Protein AF-Q4SPC1-F1 (afdb_monomer_lite)

Sequence (227 aa):
VLSIELRRNRLDLILKQNLAKGLSHALQRALNDSTAQAQVSVFHFPVNVTLGYYVTSSKTVYIPSLVVDVLNLYGFDKLLSDIRQHTPLVKAVLVAVEPWMPVPGIHLQLKTVLRFVGPTDNIYSCSFVQILAKRLENAFDEAQDKVLETYNRLTVEIQSVTQESGSASVSVMYVVKNQDVILNGTVSSGLLNQLTAELVGYFLFYPPLIIAEHFPLKTTATRMMLL

InterPro domains:
  IPR024606 UPF0606 protein KIAA1549 [PF12877] (100-215)

Secondary structure (DSSP, 8-state):
-EEEEESS----HHHHHHHHHHHHHHHHHHTT-TTEEEEEEEEE-SS-EEEEEEEEETTEEB-HHHHHHHHHHH-HHHHHHHHHHH-TTEEEEEES---SSPPPPGGGEEEEEES---TTS-TTBHHHHHHHHHHHHHHHHHHHHHSS---S-EEEEEEEEEE-TT---EEEEEEEEETTEEPPHHHHHHHHTTS-HHHHHHHHTS-EEEEEEE-----GGGGGS--

pLDDT: mean 89.63, std 12.39, range [34.88, 98.44]

Organism: Tetraodon nigroviridis (NCBI:txid99883)

Foldseek 3Di:
DWKFFFLDPDDDPLLQVLQQQLQQVLQCVLVVAPQKTWDWDWDDDPGMIDIDTWIDGDPFTFDQVVSQVSQVVSPDVSSVVSSCVSPVRTPDTPGSGDDPDDDDDQQQKKKWKFQADDPPDDQRTPVLQVLQQVLVQVLLVVLCVVDVDDFARKGKAWPDWDDDVPGRMIMIMIFIDRVPRTDGLVVSLVSSVSDDQVVSCVSNVTRIPGRIDGDDDPDVVVVPPPD

Structure (mmCIF, N/CA/C/O backbone):
data_AF-Q4SPC1-F1
#
_entry.id   AF-Q4SPC1-F1
#
loop_
_atom_site.group_PDB
_atom_site.id
_atom_site.type_symbol
_atom_site.label_atom_id
_atom_site.label_alt_id
_atom_site.label_comp_id
_atom_site.label_asym_id
_atom_site.label_entity_id
_atom_site.label_seq_id
_atom_site.pdbx_PDB_ins_code
_atom_site.Cartn_x
_atom_site.Cartn_y
_atom_site.Cartn_z
_atom_site.occupancy
_atom_site.B_iso_or_equiv
_atom_site.auth_seq_id
_atom_site.auth_comp_id
_atom_site.auth_asym_id
_atom_site.auth_atom_id
_atom_site.pdbx_PDB_model_num
ATOM 1 N N . VAL A 1 1 ? 2.419 -5.542 -11.384 1.00 91.75 1 VAL A N 1
ATOM 2 C CA . VAL A 1 1 ? 2.798 -6.324 -12.570 1.00 91.75 1 VAL A CA 1
ATOM 3 C C . VAL A 1 1 ? 3.006 -5.406 -13.751 1.00 91.75 1 VAL A C 1
ATOM 5 O O . VAL A 1 1 ? 2.371 -4.363 -13.818 1.00 91.75 1 VAL A O 1
ATOM 8 N N . LEU A 1 2 ? 3.911 -5.794 -14.644 1.00 91.38 2 LEU A N 1
ATOM 9 C CA . LEU A 1 2 ? 4.181 -5.146 -15.925 1.00 91.38 2 LEU A CA 1
ATOM 10 C C . LEU A 1 2 ? 4.117 -6.232 -17.001 1.00 91.38 2 LEU A C 1
ATOM 12 O O . LEU A 1 2 ? 4.888 -7.187 -16.940 1.00 91.38 2 LEU A O 1
ATOM 16 N N . SER A 1 3 ? 3.206 -6.114 -17.962 1.00 91.06 3 SER A N 1
ATOM 17 C CA . SER A 1 3 ? 3.060 -7.084 -19.055 1.00 91.06 3 SER A CA 1
ATOM 18 C C . SER A 1 3 ? 3.579 -6.491 -20.354 1.00 91.06 3 SER A C 1
ATOM 20 O O . SER A 1 3 ? 3.197 -5.384 -20.727 1.00 91.06 3 SER A O 1
ATOM 22 N N . ILE A 1 4 ? 4.435 -7.229 -21.054 1.00 89.75 4 ILE A N 1
ATOM 23 C CA . ILE A 1 4 ? 5.125 -6.775 -22.264 1.00 89.75 4 ILE A CA 1
ATOM 24 C C . ILE A 1 4 ? 5.074 -7.822 -23.375 1.00 89.75 4 ILE A C 1
ATOM 26 O O . ILE A 1 4 ? 5.054 -9.030 -23.129 1.00 89.75 4 ILE A O 1
ATOM 30 N N . GLU A 1 5 ? 5.119 -7.335 -24.610 1.00 88.56 5 GLU A N 1
ATOM 31 C CA . GLU A 1 5 ? 5.304 -8.131 -25.819 1.00 88.56 5 GLU A CA 1
ATOM 32 C C . GLU A 1 5 ? 6.756 -7.987 -26.300 1.00 88.56 5 GLU A C 1
ATOM 34 O O . GLU A 1 5 ? 7.266 -6.874 -26.479 1.00 88.56 5 GLU A O 1
ATOM 39 N N . LEU A 1 6 ? 7.434 -9.111 -26.532 1.00 85.12 6 LEU A N 1
ATOM 40 C CA . LEU A 1 6 ? 8.816 -9.149 -27.013 1.00 85.12 6 LEU A CA 1
ATOM 41 C C . LEU A 1 6 ? 8.867 -9.495 -28.504 1.00 85.12 6 LEU A C 1
ATOM 43 O O . LEU A 1 6 ? 8.147 -10.369 -28.973 1.00 85.12 6 LEU A O 1
ATOM 47 N N . ARG A 1 7 ? 9.801 -8.889 -29.249 1.00 80.88 7 ARG A N 1
ATOM 48 C CA . ARG A 1 7 ? 10.061 -9.246 -30.662 1.00 80.88 7 ARG A CA 1
ATOM 49 C C . ARG A 1 7 ? 10.532 -10.694 -30.848 1.00 80.88 7 ARG A C 1
ATOM 51 O O . ARG A 1 7 ? 10.388 -11.247 -31.933 1.00 80.88 7 ARG A O 1
ATOM 58 N N . ARG A 1 8 ? 11.149 -11.286 -29.822 1.00 74.50 8 ARG A N 1
ATOM 59 C CA . ARG A 1 8 ? 11.587 -12.688 -29.784 1.00 74.50 8 ARG A CA 1
ATOM 60 C C . ARG A 1 8 ? 11.210 -13.275 -28.432 1.00 74.50 8 ARG A C 1
ATOM 62 O O . ARG A 1 8 ? 11.570 -12.705 -27.406 1.00 74.50 8 ARG A O 1
ATOM 69 N N . ASN A 1 9 ? 10.540 -14.423 -28.430 1.00 64.56 9 ASN A N 1
ATOM 70 C CA . ASN A 1 9 ? 10.074 -15.077 -27.207 1.00 64.56 9 ASN A CA 1
ATOM 71 C C . ASN A 1 9 ? 11.187 -15.917 -26.547 1.00 64.56 9 ASN A C 1
ATOM 73 O O . ASN A 1 9 ? 11.064 -17.127 -26.385 1.00 64.56 9 ASN A O 1
ATOM 77 N N . ARG A 1 10 ? 12.334 -15.292 -26.251 1.00 68.69 10 ARG A N 1
ATOM 78 C CA . ARG A 1 10 ? 13.426 -15.916 -25.491 1.00 68.69 10 ARG A CA 1
ATOM 79 C C . ARG A 1 10 ? 13.765 -15.039 -24.297 1.00 68.69 10 ARG A C 1
ATOM 81 O O . ARG A 1 10 ? 14.382 -13.992 -24.455 1.00 68.69 10 ARG A O 1
ATOM 88 N N . LEU A 1 11 ? 13.339 -15.487 -23.121 1.00 71.19 11 LEU A N 1
ATOM 89 C CA . LEU A 1 11 ? 13.736 -14.916 -21.843 1.00 71.19 11 LEU A CA 1
ATOM 90 C C . LEU A 1 11 ? 15.050 -15.552 -21.402 1.00 71.19 11 LEU A C 1
ATOM 92 O O . LEU A 1 11 ? 15.076 -16.714 -21.006 1.00 71.19 11 LEU A O 1
ATOM 96 N N . ASP A 1 12 ? 16.134 -14.792 -21.476 1.00 79.56 12 ASP A N 1
ATOM 97 C CA . ASP A 1 12 ? 17.413 -15.143 -20.874 1.00 79.56 12 ASP A CA 1
ATOM 98 C C . ASP A 1 12 ? 17.690 -14.272 -19.636 1.00 79.56 12 ASP A C 1
ATOM 100 O O . ASP A 1 12 ? 16.987 -13.300 -19.332 1.00 79.56 12 ASP A O 1
ATOM 104 N N . LEU A 1 13 ? 18.717 -14.649 -18.872 1.00 83.50 13 LEU A N 1
ATOM 105 C CA . LEU A 1 13 ? 19.101 -13.932 -17.654 1.00 83.50 13 LEU A CA 1
ATOM 106 C C . LEU A 1 13 ? 19.462 -12.465 -17.945 1.00 83.50 13 LEU A C 1
ATOM 108 O O . LEU A 1 13 ? 19.171 -11.584 -17.137 1.00 83.50 13 LEU A O 1
ATOM 112 N N . ILE A 1 14 ? 20.049 -12.206 -19.115 1.00 85.62 14 ILE A N 1
ATOM 113 C CA . ILE A 1 14 ? 20.456 -10.874 -19.569 1.00 85.62 14 ILE A CA 1
ATOM 114 C C . ILE A 1 14 ? 19.222 -9.997 -19.796 1.00 85.62 14 ILE A C 1
ATOM 116 O O . ILE A 1 14 ? 19.161 -8.874 -19.296 1.00 85.62 14 ILE A O 1
ATOM 120 N N . LEU A 1 15 ? 18.203 -10.515 -20.485 1.00 84.69 15 LEU A N 1
ATOM 121 C CA . LEU A 1 15 ? 16.942 -9.820 -20.707 1.00 84.69 15 LEU A CA 1
ATOM 122 C C . LEU A 1 15 ? 16.237 -9.513 -19.385 1.00 84.69 15 LEU A C 1
ATOM 124 O O . LEU A 1 15 ? 15.790 -8.385 -19.189 1.00 84.69 15 LEU A O 1
ATOM 128 N N . LYS A 1 16 ? 16.201 -10.464 -18.441 1.00 86.75 16 LYS A N 1
ATOM 129 C CA . LYS A 1 16 ? 15.655 -10.222 -17.094 1.00 86.75 16 LYS A CA 1
ATOM 130 C C . LYS A 1 16 ? 16.373 -9.063 -16.393 1.00 86.75 16 LYS A C 1
ATOM 132 O O . LYS A 1 16 ? 15.716 -8.185 -15.838 1.00 86.75 16 LYS A O 1
ATOM 137 N N . GLN A 1 17 ? 17.705 -9.046 -16.422 1.00 90.50 17 GLN A N 1
ATOM 138 C CA . GLN A 1 17 ? 18.503 -7.981 -15.805 1.00 90.50 17 GLN A CA 1
ATOM 139 C C . GLN A 1 17 ? 18.286 -6.624 -16.487 1.00 90.50 17 GLN A C 1
ATOM 141 O O . GLN A 1 17 ? 18.183 -5.606 -15.807 1.00 90.50 17 GLN A O 1
ATOM 146 N N . ASN A 1 18 ? 18.185 -6.595 -17.815 1.00 91.38 18 ASN A N 1
ATOM 147 C CA . ASN A 1 18 ? 17.942 -5.367 -18.572 1.00 91.38 18 ASN A CA 1
ATOM 148 C C . ASN A 1 18 ? 16.535 -4.803 -18.341 1.00 91.38 18 ASN A C 1
ATOM 150 O O . ASN A 1 18 ? 16.382 -3.590 -18.203 1.00 91.38 18 ASN A O 1
ATOM 154 N N . LEU A 1 19 ? 15.526 -5.670 -18.226 1.00 90.12 19 LEU A N 1
ATOM 155 C CA . LEU A 1 19 ? 14.167 -5.275 -17.857 1.00 90.12 19 LEU A CA 1
ATOM 156 C C . LEU A 1 19 ? 14.127 -4.682 -16.447 1.00 90.12 19 LEU A C 1
ATOM 158 O O . LEU A 1 19 ? 13.533 -3.624 -16.254 1.00 90.12 19 LEU A O 1
ATOM 162 N N . ALA A 1 20 ? 14.804 -5.316 -15.484 1.00 93.06 20 ALA A N 1
ATOM 163 C CA . ALA A 1 20 ? 14.924 -4.781 -14.131 1.00 93.06 20 ALA A CA 1
ATOM 164 C C . ALA A 1 20 ? 15.598 -3.400 -14.124 1.00 93.06 20 ALA A C 1
ATOM 166 O O . ALA A 1 20 ? 15.074 -2.481 -13.507 1.00 93.06 20 ALA A O 1
ATOM 167 N N . LYS A 1 21 ? 16.695 -3.214 -14.874 1.00 94.62 21 LYS A N 1
ATOM 168 C CA . LYS A 1 21 ? 17.379 -1.913 -15.001 1.00 94.62 21 LYS A CA 1
ATOM 169 C C . LYS A 1 21 ? 16.481 -0.826 -15.592 1.00 94.62 21 LYS A C 1
ATOM 171 O O . LYS A 1 21 ? 16.411 0.262 -15.030 1.00 94.62 21 LYS A O 1
ATOM 176 N N . GLY A 1 22 ? 15.788 -1.120 -16.693 1.00 93.62 22 GLY A N 1
ATOM 177 C CA . GLY A 1 22 ? 14.878 -0.163 -17.327 1.00 93.62 22 GLY A CA 1
ATOM 178 C C . GLY A 1 22 ? 13.720 0.236 -16.416 1.00 93.62 22 GLY A C 1
ATOM 179 O O . GLY A 1 22 ? 13.396 1.416 -16.308 1.00 93.62 22 GLY A O 1
ATOM 180 N N . LEU A 1 23 ? 13.150 -0.731 -15.693 1.00 94.69 23 LEU A N 1
ATOM 181 C CA . LEU A 1 23 ? 12.093 -0.466 -14.722 1.00 94.69 23 LEU A CA 1
ATOM 182 C C . LEU A 1 23 ? 12.604 0.327 -13.510 1.00 94.69 23 LEU A C 1
ATOM 184 O O . LEU A 1 23 ? 11.946 1.277 -13.097 1.00 94.69 23 LEU A O 1
ATOM 188 N N . SER A 1 24 ? 13.783 -0.006 -12.971 1.00 96.38 24 SER A N 1
ATOM 189 C CA . SER A 1 24 ? 14.431 0.781 -11.913 1.00 96.38 24 SER A CA 1
ATOM 190 C C . SER A 1 24 ? 14.641 2.231 -12.344 1.00 96.38 24 SER A C 1
ATOM 192 O O . SER A 1 24 ? 14.321 3.136 -11.584 1.00 96.38 24 SER A O 1
ATOM 194 N N . HIS A 1 25 ? 15.123 2.470 -13.565 1.00 96.12 25 HIS A N 1
ATOM 195 C CA . HIS A 1 25 ? 15.365 3.822 -14.070 1.00 96.12 25 HIS A CA 1
ATOM 196 C C . HIS A 1 25 ? 14.074 4.652 -14.170 1.00 96.12 25 HIS A C 1
ATOM 198 O O . HIS A 1 25 ? 14.044 5.799 -13.721 1.00 96.12 25 HIS A O 1
ATOM 204 N N . ALA A 1 26 ? 12.986 4.050 -14.664 1.00 95.69 26 ALA A N 1
ATOM 205 C CA . ALA A 1 26 ? 11.674 4.693 -14.677 1.00 95.69 26 ALA A CA 1
ATOM 206 C C . ALA A 1 26 ? 11.177 5.003 -13.253 1.00 95.69 26 ALA A C 1
ATOM 208 O O . ALA A 1 26 ? 10.722 6.112 -12.980 1.00 95.69 26 ALA A O 1
ATOM 209 N N . LEU A 1 27 ? 11.313 4.049 -12.324 1.00 96.75 27 LEU A N 1
ATOM 210 C CA . LEU A 1 27 ? 10.903 4.212 -10.926 1.00 96.75 27 LEU A CA 1
ATOM 211 C C . LEU A 1 27 ? 11.682 5.311 -10.207 1.00 96.75 27 LEU A C 1
ATOM 213 O O . LEU A 1 27 ? 11.076 6.079 -9.471 1.00 96.75 27 LEU A O 1
ATOM 217 N N . GLN A 1 28 ? 12.989 5.429 -10.443 1.00 97.06 28 GLN A N 1
ATOM 218 C CA . GLN A 1 28 ? 13.811 6.482 -9.842 1.00 97.06 28 GLN A CA 1
ATOM 219 C C . GLN A 1 28 ? 13.310 7.877 -10.211 1.00 97.06 28 GLN A C 1
ATOM 221 O O . GLN A 1 28 ? 13.241 8.764 -9.363 1.00 97.06 28 GLN A O 1
ATOM 226 N N . ARG A 1 29 ? 12.922 8.067 -11.476 1.00 96.19 29 ARG A N 1
ATOM 227 C CA . ARG A 1 29 ? 12.377 9.337 -11.968 1.00 96.19 29 ARG A CA 1
ATOM 228 C C . ARG A 1 29 ? 10.952 9.572 -11.497 1.00 96.19 29 ARG A C 1
ATOM 230 O O . ARG A 1 29 ? 10.621 10.689 -11.121 1.00 96.19 29 ARG A O 1
ATOM 237 N N . ALA A 1 30 ? 10.123 8.534 -11.521 1.00 95.88 30 ALA A N 1
ATOM 238 C CA . ALA A 1 30 ? 8.726 8.622 -11.128 1.00 95.88 30 ALA A CA 1
ATOM 239 C C . ALA A 1 30 ? 8.581 8.923 -9.626 1.00 95.88 30 ALA A C 1
ATOM 241 O O . ALA A 1 30 ? 7.821 9.808 -9.248 1.00 95.88 30 ALA A O 1
ATOM 242 N N . LEU A 1 31 ? 9.355 8.238 -8.778 1.00 94.88 31 LEU A N 1
ATOM 243 C CA . LEU A 1 31 ? 9.364 8.423 -7.321 1.00 94.88 31 LEU A CA 1
ATOM 244 C C . LEU A 1 31 ? 10.208 9.619 -6.867 1.00 94.88 31 LEU A C 1
ATOM 246 O O . LEU A 1 31 ? 10.162 9.971 -5.692 1.00 94.88 31 LEU A O 1
ATOM 250 N N . ASN A 1 32 ? 10.990 10.216 -7.773 1.00 95.44 32 ASN A N 1
ATOM 251 C CA . ASN A 1 32 ? 12.032 11.184 -7.437 1.00 95.44 32 ASN A CA 1
ATOM 252 C C . ASN A 1 32 ? 12.997 10.647 -6.354 1.00 95.44 32 ASN A C 1
ATOM 254 O O . ASN A 1 32 ? 13.358 11.341 -5.405 1.00 95.44 32 ASN A O 1
ATOM 258 N N . ASP A 1 33 ? 13.401 9.382 -6.496 1.00 95.56 33 ASP A N 1
ATOM 259 C CA . ASP A 1 33 ? 14.278 8.666 -5.571 1.00 95.56 33 ASP A CA 1
ATOM 260 C C . ASP A 1 33 ? 15.359 7.902 -6.341 1.00 95.56 33 ASP A C 1
ATOM 262 O O . ASP A 1 33 ? 15.124 6.836 -6.905 1.00 95.56 33 ASP A O 1
ATOM 266 N N . SER A 1 34 ? 16.584 8.428 -6.316 1.00 95.69 34 SER A N 1
ATOM 267 C CA . SER A 1 34 ? 17.743 7.831 -6.997 1.00 95.69 34 SER A CA 1
ATOM 268 C C . SER A 1 34 ? 18.122 6.425 -6.512 1.00 95.69 34 SER A C 1
ATOM 270 O O . SER A 1 34 ? 18.815 5.696 -7.223 1.00 95.69 34 SER A O 1
ATOM 272 N N . THR A 1 35 ? 17.675 6.021 -5.321 1.00 95.94 35 THR A N 1
ATOM 273 C CA . THR A 1 35 ? 17.984 4.711 -4.736 1.00 95.94 35 THR A CA 1
ATOM 274 C C . THR A 1 35 ? 16.911 3.660 -5.011 1.00 95.94 35 THR A C 1
ATOM 276 O O . THR A 1 35 ? 17.113 2.490 -4.675 1.00 95.94 35 THR A O 1
ATOM 279 N N . ALA A 1 36 ? 15.804 4.040 -5.660 1.00 96.81 36 ALA A N 1
ATOM 280 C CA . ALA A 1 36 ? 14.735 3.123 -6.023 1.00 96.81 36 ALA A CA 1
ATOM 281 C C . ALA A 1 36 ? 15.228 2.053 -7.014 1.00 96.81 36 ALA A C 1
ATOM 283 O O . ALA A 1 36 ? 15.906 2.339 -8.006 1.00 96.81 36 ALA A O 1
ATOM 284 N N . GLN A 1 37 ? 14.880 0.799 -6.736 1.00 96.44 37 GLN A N 1
ATOM 285 C CA . GLN A 1 37 ? 15.231 -0.369 -7.536 1.00 96.44 37 GLN A CA 1
ATOM 286 C C . GLN A 1 37 ? 14.044 -1.325 -7.637 1.00 96.44 37 GLN A C 1
ATOM 288 O O . GLN A 1 37 ? 13.390 -1.628 -6.636 1.00 96.44 37 GLN A O 1
ATOM 293 N N . ALA A 1 38 ? 13.796 -1.839 -8.841 1.00 95.50 38 ALA A N 1
ATOM 294 C CA . ALA A 1 38 ? 12.821 -2.888 -9.083 1.00 95.50 38 ALA A CA 1
ATOM 295 C C . ALA A 1 38 ? 13.443 -4.267 -8.855 1.00 95.50 38 ALA A C 1
ATOM 297 O O . ALA A 1 38 ? 14.396 -4.660 -9.529 1.00 95.50 38 ALA A O 1
ATOM 298 N N . GLN A 1 39 ? 12.848 -5.043 -7.957 1.00 93.88 39 GLN A N 1
ATOM 299 C CA . GLN A 1 39 ? 13.172 -6.451 -7.774 1.00 93.88 39 GLN A CA 1
ATOM 300 C C . GLN A 1 39 ? 12.180 -7.284 -8.580 1.00 93.88 39 GLN A C 1
ATOM 302 O O . GLN A 1 39 ? 10.997 -7.335 -8.250 1.00 93.88 39 GLN A O 1
ATOM 307 N N . VAL A 1 40 ? 12.650 -7.886 -9.677 1.00 91.38 40 VAL A N 1
ATOM 308 C CA . VAL A 1 40 ? 11.783 -8.494 -10.697 1.00 91.38 40 VAL A CA 1
ATOM 309 C C . VAL A 1 40 ? 11.782 -10.023 -10.628 1.00 91.38 40 VAL A C 1
ATOM 311 O O . VAL A 1 40 ? 12.821 -10.686 -10.733 1.00 91.38 40 VAL A O 1
ATOM 314 N N . SER A 1 41 ? 10.578 -10.579 -10.581 1.00 87.19 41 SER A N 1
ATOM 315 C CA . SER A 1 41 ? 10.243 -11.984 -10.800 1.00 87.19 41 SER A CA 1
ATOM 316 C C . SER A 1 41 ? 9.487 -12.118 -12.122 1.00 87.19 41 SER A C 1
ATOM 318 O O . SER A 1 41 ? 8.521 -11.405 -12.381 1.00 87.19 41 SER A O 1
ATOM 320 N N . VAL A 1 42 ? 9.950 -13.005 -13.001 1.00 80.06 42 VAL A N 1
ATOM 321 C CA . VAL A 1 42 ? 9.408 -13.135 -14.360 1.00 80.06 42 VAL A CA 1
ATOM 322 C C . VAL A 1 42 ? 8.424 -14.295 -14.407 1.00 80.06 42 VAL A C 1
ATOM 324 O O . VAL A 1 42 ? 8.793 -15.417 -14.070 1.00 80.06 42 VAL A O 1
ATOM 327 N N . PHE A 1 43 ? 7.208 -14.027 -14.876 1.00 77.81 43 PHE A N 1
ATOM 328 C CA . PHE A 1 43 ? 6.184 -15.020 -15.170 1.00 77.81 43 PHE A CA 1
ATOM 329 C C . PHE A 1 43 ? 5.974 -15.071 -16.685 1.00 77.81 43 PHE A C 1
ATOM 331 O O . PHE A 1 43 ? 5.784 -14.049 -17.350 1.00 77.81 43 PHE A O 1
ATOM 338 N N . HIS A 1 44 ? 6.080 -16.268 -17.253 1.00 70.00 44 HIS A N 1
ATOM 339 C CA . HIS A 1 44 ? 5.994 -16.468 -18.693 1.00 70.00 44 HIS A CA 1
ATOM 340 C C . HIS A 1 44 ? 4.595 -16.934 -19.087 1.00 70.00 44 HIS A C 1
ATOM 342 O O . HIS A 1 44 ? 4.094 -17.917 -18.543 1.00 70.00 44 HIS A O 1
ATOM 348 N N . PHE A 1 45 ? 4.009 -16.261 -20.073 1.00 66.88 45 PHE A N 1
ATOM 349 C CA . PHE A 1 45 ? 2.815 -16.712 -20.771 1.00 66.88 45 PHE A CA 1
ATOM 350 C C . PHE A 1 45 ? 3.151 -16.930 -22.255 1.00 66.88 45 PHE A C 1
ATOM 352 O O . PHE A 1 45 ? 4.103 -16.332 -22.759 1.00 66.88 45 PHE A O 1
ATOM 359 N N . PRO A 1 46 ? 2.385 -17.757 -22.991 1.00 63.94 46 PRO A N 1
ATOM 360 C CA . PRO A 1 46 ? 2.779 -18.247 -24.318 1.00 63.94 46 PRO A CA 1
ATOM 361 C C . PRO A 1 46 ? 3.118 -17.150 -25.341 1.00 63.94 46 PRO A C 1
ATOM 363 O O . PRO A 1 46 ? 3.925 -17.373 -26.241 1.00 63.94 46 PRO A O 1
ATOM 366 N N . VAL A 1 47 ? 2.521 -15.964 -25.191 1.00 70.56 47 VAL A N 1
ATOM 367 C CA . VAL A 1 47 ? 2.676 -14.822 -26.109 1.00 70.56 47 VAL A CA 1
ATOM 368 C C . VAL A 1 47 ? 3.296 -13.598 -25.420 1.00 70.56 47 VAL A C 1
ATOM 370 O O . VAL A 1 47 ? 3.973 -12.800 -26.064 1.00 70.56 47 VAL A O 1
ATOM 373 N N . ASN A 1 48 ? 3.115 -13.473 -24.102 1.00 84.06 48 ASN A N 1
ATOM 374 C CA . ASN A 1 48 ? 3.413 -12.264 -23.338 1.00 84.06 48 ASN A CA 1
ATOM 375 C C . ASN A 1 48 ? 4.314 -12.584 -22.147 1.00 84.06 48 ASN A C 1
ATOM 377 O O . ASN A 1 48 ? 4.229 -13.653 -21.541 1.00 84.06 48 ASN A O 1
ATOM 381 N N . VAL A 1 49 ? 5.142 -11.622 -21.762 1.00 86.25 49 VAL A N 1
ATOM 382 C CA . VAL A 1 49 ? 5.929 -11.712 -20.533 1.00 86.25 49 VAL A CA 1
ATOM 383 C C . VAL A 1 49 ? 5.289 -10.819 -19.490 1.00 86.25 49 VAL A C 1
ATOM 385 O O . VAL A 1 49 ? 5.175 -9.615 -19.706 1.00 86.25 49 VAL A O 1
ATOM 388 N N . THR A 1 50 ? 4.906 -11.394 -18.353 1.00 89.12 50 THR A N 1
ATOM 389 C CA . THR A 1 50 ? 4.378 -10.640 -17.217 1.00 89.12 50 THR A CA 1
ATOM 390 C C . THR A 1 50 ? 5.399 -10.650 -16.094 1.00 89.12 50 THR A C 1
ATOM 392 O O . THR A 1 50 ? 5.817 -11.684 -15.584 1.00 89.12 50 THR A O 1
ATOM 395 N N . LEU A 1 51 ? 5.827 -9.464 -15.700 1.00 89.12 51 LEU A N 1
ATOM 396 C CA . LEU A 1 51 ? 6.796 -9.236 -14.648 1.00 89.12 51 LEU A CA 1
ATOM 397 C C . LEU A 1 51 ? 6.035 -8.935 -13.357 1.00 89.12 51 LEU A C 1
ATOM 399 O O . LEU A 1 51 ? 5.305 -7.945 -13.280 1.00 89.12 51 LEU A O 1
ATOM 403 N N . GLY A 1 52 ? 6.211 -9.765 -12.334 1.00 92.69 52 GLY A N 1
ATOM 404 C CA . GLY A 1 52 ? 5.914 -9.372 -10.962 1.00 92.69 52 GLY A CA 1
ATOM 405 C C . GLY A 1 52 ? 7.124 -8.649 -10.395 1.00 92.69 52 GLY A C 1
ATOM 406 O O . GLY A 1 52 ? 8.256 -9.077 -10.597 1.00 92.69 52 GLY A O 1
ATOM 407 N N . TYR A 1 53 ? 6.911 -7.535 -9.714 1.00 94.31 53 TYR A N 1
ATOM 408 C CA . TYR A 1 53 ? 8.008 -6.798 -9.112 1.00 94.31 53 TYR A CA 1
ATOM 409 C C . TYR A 1 53 ? 7.551 -6.088 -7.850 1.00 94.31 53 TYR A C 1
ATOM 411 O O . TYR A 1 53 ? 6.373 -5.763 -7.699 1.00 94.31 53 TYR A O 1
ATOM 419 N N . TYR A 1 54 ? 8.506 -5.842 -6.966 1.00 95.38 54 TYR A N 1
ATOM 420 C CA . TYR A 1 54 ? 8.362 -4.933 -5.839 1.00 95.38 54 TYR A CA 1
ATOM 421 C C . TYR A 1 54 ? 9.488 -3.906 -5.888 1.00 95.38 54 TYR A C 1
ATOM 423 O O . TYR A 1 54 ? 10.519 -4.125 -6.533 1.00 95.38 54 TYR A O 1
ATOM 431 N N . VAL A 1 55 ? 9.274 -2.763 -5.243 1.00 96.81 55 VAL A N 1
ATOM 432 C CA . VAL A 1 55 ? 10.210 -1.641 -5.307 1.00 96.81 55 VAL A CA 1
ATOM 433 C C . VAL A 1 55 ? 10.879 -1.466 -3.958 1.00 96.81 55 VAL A C 1
ATOM 435 O O . VAL A 1 55 ? 10.213 -1.332 -2.932 1.00 96.81 55 VAL A O 1
ATOM 438 N N . THR A 1 56 ? 12.204 -1.475 -3.972 1.00 96.94 56 THR A N 1
ATOM 439 C CA . THR A 1 56 ? 13.048 -1.222 -2.804 1.00 96.94 56 THR A CA 1
ATOM 440 C C . THR A 1 56 ? 13.748 0.116 -2.953 1.00 96.94 56 THR A C 1
ATOM 442 O O . THR A 1 56 ? 14.221 0.426 -4.041 1.00 96.94 56 THR A O 1
ATOM 445 N N . SER A 1 57 ? 13.883 0.857 -1.864 1.00 96.19 57 SER A N 1
ATOM 446 C CA . SER A 1 57 ? 14.661 2.088 -1.772 1.00 96.19 57 SER A CA 1
ATOM 447 C C . SER A 1 57 ? 15.495 2.051 -0.506 1.00 96.19 57 SER A C 1
ATOM 449 O O . SER A 1 57 ? 14.953 2.026 0.600 1.00 96.19 57 SER A O 1
ATOM 451 N N . SER A 1 58 ? 16.818 2.006 -0.651 1.00 90.75 58 SER A N 1
ATOM 452 C CA . SER A 1 58 ? 17.753 1.872 0.470 1.00 90.75 58 SER A CA 1
ATOM 453 C C . SER A 1 58 ? 17.422 0.678 1.392 1.00 90.75 58 SER A C 1
ATOM 455 O O . SER A 1 58 ? 17.812 -0.447 1.096 1.00 90.75 58 SER A O 1
ATOM 457 N N . LYS A 1 59 ? 16.693 0.897 2.498 1.00 89.06 59 LYS A N 1
ATOM 458 C CA . LYS A 1 59 ? 16.239 -0.143 3.450 1.00 89.06 59 LYS A CA 1
ATOM 459 C C . LYS A 1 59 ? 14.714 -0.322 3.490 1.00 89.06 59 LYS A C 1
ATOM 461 O O . LYS A 1 59 ? 14.199 -1.065 4.319 1.00 89.06 59 LYS A O 1
ATOM 466 N N . THR A 1 60 ? 13.996 0.367 2.615 1.00 94.19 60 THR A N 1
ATOM 467 C CA . THR A 1 60 ? 12.538 0.448 2.589 1.00 94.19 60 THR A CA 1
ATOM 468 C C . THR A 1 60 ? 11.991 -0.335 1.405 1.00 94.19 60 THR A C 1
ATOM 470 O O . THR A 1 60 ? 12.560 -0.305 0.317 1.00 94.19 60 THR A O 1
ATOM 473 N N . VAL A 1 61 ? 10.860 -1.006 1.597 1.00 96.94 61 VAL A N 1
ATOM 474 C CA . VAL A 1 61 ? 10.044 -1.546 0.503 1.00 96.94 61 VAL A CA 1
ATOM 475 C C . VAL A 1 61 ? 8.825 -0.646 0.358 1.00 96.94 61 VAL A C 1
ATOM 477 O O . VAL A 1 61 ? 8.161 -0.381 1.362 1.00 96.94 61 VAL A O 1
ATOM 480 N N . TYR A 1 62 ? 8.544 -0.161 -0.849 1.00 96.69 62 TYR A N 1
ATOM 481 C CA . TYR A 1 62 ? 7.357 0.653 -1.106 1.00 96.69 62 TYR A CA 1
ATOM 482 C C . TYR A 1 62 ? 6.101 -0.203 -1.225 1.00 96.69 62 TYR A C 1
ATOM 484 O O . TYR A 1 62 ? 6.138 -1.315 -1.760 1.00 96.69 62 TYR A O 1
ATOM 492 N N . ILE A 1 63 ? 4.977 0.349 -0.773 1.00 95.94 63 ILE A N 1
ATOM 493 C CA . ILE A 1 63 ? 3.669 -0.282 -0.930 1.00 95.94 63 ILE A CA 1
ATOM 494 C C . ILE A 1 63 ? 3.256 -0.310 -2.412 1.00 95.94 63 ILE A C 1
ATOM 496 O O . ILE A 1 63 ? 3.534 0.646 -3.144 1.00 95.94 63 ILE A O 1
ATOM 500 N N . PRO A 1 64 ? 2.565 -1.368 -2.879 1.00 94.81 64 PRO A N 1
ATOM 501 C CA . PRO A 1 64 ? 2.176 -1.487 -4.284 1.00 94.81 64 PRO A CA 1
ATOM 502 C C . PRO A 1 64 ? 1.307 -0.335 -4.802 1.00 94.81 64 PRO A C 1
ATOM 504 O O . PRO A 1 64 ? 1.487 0.083 -5.941 1.00 94.81 64 PRO A O 1
ATOM 507 N N . SER A 1 65 ? 0.397 0.196 -3.980 1.00 94.75 65 SER A N 1
ATOM 508 C CA . SER A 1 65 ? -0.504 1.293 -4.364 1.00 94.75 65 SER A CA 1
ATOM 509 C C . SER A 1 65 ? 0.250 2.575 -4.715 1.00 94.75 65 SER A C 1
ATOM 511 O O . SER A 1 65 ? 0.005 3.127 -5.782 1.00 94.75 65 SER A O 1
ATOM 513 N N . LEU A 1 66 ? 1.252 2.971 -3.917 1.00 95.38 66 LEU A N 1
ATOM 514 C CA . LEU A 1 66 ? 2.126 4.100 -4.263 1.00 95.38 66 LEU A CA 1
ATOM 515 C C . LEU A 1 66 ? 2.782 3.884 -5.633 1.00 95.38 66 LEU A C 1
ATOM 517 O O . LEU A 1 66 ? 2.818 4.790 -6.459 1.00 95.38 66 LEU A O 1
ATOM 521 N N . VAL A 1 67 ? 3.330 2.689 -5.870 1.00 95.69 67 VAL A N 1
ATOM 522 C CA . VAL A 1 67 ? 4.050 2.377 -7.113 1.00 95.69 67 VAL A CA 1
ATOM 523 C C . VAL A 1 67 ? 3.121 2.465 -8.325 1.00 95.69 67 VAL A C 1
ATOM 525 O O . VAL A 1 67 ? 3.527 2.982 -9.364 1.00 95.69 67 VAL A O 1
ATOM 528 N N . VAL A 1 68 ? 1.885 1.977 -8.189 1.00 95.06 68 VAL A N 1
ATOM 529 C CA . VAL A 1 68 ? 0.841 2.087 -9.217 1.00 95.06 68 VAL A CA 1
ATOM 530 C C . VAL A 1 68 ? 0.527 3.552 -9.504 1.00 95.06 68 VAL A C 1
ATOM 532 O O . VAL A 1 68 ? 0.616 3.969 -10.658 1.00 95.06 68 VAL A O 1
ATOM 535 N N . ASP A 1 69 ? 0.233 4.343 -8.474 1.00 94.31 69 ASP A N 1
ATOM 536 C CA . ASP A 1 69 ? -0.141 5.753 -8.621 1.00 94.31 69 ASP A CA 1
ATOM 537 C C . ASP A 1 69 ? 0.977 6.566 -9.275 1.00 94.31 69 ASP A C 1
ATOM 539 O O . ASP A 1 69 ? 0.758 7.303 -10.236 1.00 94.31 69 ASP A O 1
ATOM 543 N N . VAL A 1 70 ? 2.208 6.376 -8.808 1.00 95.31 70 VAL A N 1
ATOM 544 C CA . VAL A 1 70 ? 3.371 7.119 -9.287 1.00 95.31 70 VAL A CA 1
ATOM 545 C C . VAL A 1 70 ? 3.733 6.747 -10.725 1.00 95.31 70 VAL A C 1
ATOM 547 O O . VAL A 1 70 ? 4.037 7.633 -11.521 1.00 95.31 70 VAL A O 1
ATOM 550 N N . LEU A 1 71 ? 3.665 5.468 -11.106 1.00 95.69 71 LEU A N 1
ATOM 551 C CA . LEU A 1 71 ? 3.912 5.063 -12.495 1.00 95.69 71 LEU A CA 1
ATOM 552 C C . LEU A 1 71 ? 2.785 5.505 -13.440 1.00 95.69 71 LEU A C 1
ATOM 554 O O . LEU A 1 71 ? 3.067 5.872 -14.582 1.00 95.69 71 LEU A O 1
ATOM 558 N N . ASN A 1 72 ? 1.536 5.541 -12.968 1.00 94.75 72 ASN A N 1
ATOM 559 C CA . ASN A 1 72 ? 0.420 6.111 -13.724 1.00 94.75 72 ASN A CA 1
ATOM 560 C C . ASN A 1 72 ? 0.616 7.614 -13.970 1.00 94.75 72 ASN A C 1
ATOM 562 O O . ASN A 1 72 ? 0.449 8.074 -15.098 1.00 94.75 72 ASN A O 1
ATOM 566 N N . LEU A 1 73 ? 1.036 8.366 -12.947 1.00 94.69 73 LEU A N 1
ATOM 567 C CA . LEU A 1 73 ? 1.360 9.793 -13.065 1.00 94.69 73 LEU A CA 1
ATOM 568 C C . LEU A 1 73 ? 2.599 10.049 -13.933 1.00 94.69 73 LEU A C 1
ATOM 570 O O . LEU A 1 73 ? 2.659 11.047 -14.652 1.00 94.69 73 LEU A O 1
ATOM 574 N N . TYR A 1 74 ? 3.589 9.154 -13.892 1.00 95.69 74 TYR A N 1
ATOM 575 C CA . TYR A 1 74 ? 4.789 9.253 -14.723 1.00 95.69 74 TYR A CA 1
ATOM 576 C C . TYR A 1 74 ? 4.456 9.187 -16.217 1.00 95.69 74 TYR A C 1
ATOM 578 O O . TYR A 1 74 ? 5.025 9.934 -17.022 1.00 95.69 74 TYR A O 1
ATOM 586 N N . GLY A 1 75 ? 3.481 8.346 -16.559 1.00 93.69 75 GLY A N 1
ATOM 587 C CA . GLY A 1 75 ? 2.921 8.224 -17.893 1.00 93.69 75 GLY A CA 1
ATOM 588 C C . GLY A 1 75 ? 3.565 7.110 -18.716 1.00 93.69 75 GLY A C 1
ATOM 589 O O . GLY A 1 75 ? 4.766 6.833 -18.640 1.00 93.69 75 GLY A O 1
ATOM 590 N N . PHE A 1 76 ? 2.730 6.490 -19.549 1.00 92.12 76 PHE A N 1
ATOM 591 C CA . PHE A 1 76 ? 3.079 5.329 -20.366 1.00 92.12 76 PHE A CA 1
ATOM 592 C C . PHE A 1 76 ? 4.292 5.565 -21.276 1.00 92.12 76 PHE A C 1
ATOM 594 O O . PHE A 1 76 ? 5.205 4.740 -21.302 1.00 92.12 76 PHE A O 1
ATOM 601 N N . ASP A 1 77 ? 4.335 6.690 -21.995 1.00 92.50 77 ASP A N 1
ATOM 602 C CA . ASP A 1 77 ? 5.378 6.949 -22.997 1.00 92.50 77 ASP A CA 1
ATOM 603 C C . ASP A 1 77 ? 6.774 7.040 -22.378 1.00 92.50 77 ASP A C 1
ATOM 605 O O . ASP A 1 77 ? 7.739 6.488 -22.913 1.00 92.50 77 ASP A O 1
ATOM 609 N N . LYS A 1 78 ? 6.880 7.692 -21.215 1.00 94.06 78 LYS A N 1
ATOM 610 C CA . LYS A 1 78 ? 8.149 7.825 -20.492 1.00 94.06 78 LYS A CA 1
ATOM 611 C C . LYS A 1 78 ? 8.607 6.476 -19.944 1.00 94.06 78 LYS A C 1
ATOM 613 O O . LYS A 1 78 ? 9.761 6.104 -20.143 1.00 94.06 78 LYS A O 1
ATOM 618 N N . LEU A 1 79 ? 7.692 5.712 -19.340 1.00 93.31 79 LEU A N 1
ATOM 619 C CA . LEU A 1 79 ? 7.968 4.354 -18.865 1.00 93.31 79 LEU A CA 1
ATOM 620 C C . LEU A 1 79 ? 8.467 3.454 -20.004 1.00 93.31 79 LEU A C 1
ATOM 622 O O . LEU A 1 79 ? 9.489 2.781 -19.872 1.00 93.31 79 LEU A O 1
ATOM 626 N N . LEU A 1 80 ? 7.770 3.458 -21.142 1.00 91.94 80 LEU A N 1
ATOM 627 C CA . LEU A 1 80 ? 8.147 2.670 -22.311 1.00 91.94 80 LEU A CA 1
ATOM 628 C C . LEU A 1 80 ? 9.517 3.086 -22.858 1.00 91.94 80 LEU A C 1
ATOM 630 O O . LEU A 1 80 ? 10.314 2.220 -23.226 1.00 91.94 80 LEU A O 1
ATOM 634 N N . SER A 1 81 ? 9.796 4.391 -22.910 1.00 92.81 81 SER A N 1
ATOM 635 C CA . SER A 1 81 ? 11.090 4.929 -23.334 1.00 92.81 81 SER A CA 1
ATOM 636 C C . SER A 1 81 ? 12.230 4.423 -22.445 1.00 92.81 81 SER A C 1
ATOM 638 O O . SER A 1 81 ? 13.218 3.896 -22.959 1.00 92.81 81 SER A O 1
ATOM 640 N N . ASP A 1 82 ? 12.073 4.500 -21.123 1.00 93.25 82 ASP A N 1
ATOM 641 C CA . ASP A 1 82 ? 13.099 4.069 -20.167 1.00 93.25 82 ASP A CA 1
ATOM 642 C C . ASP A 1 82 ? 13.317 2.548 -20.191 1.00 93.25 82 ASP A C 1
ATOM 644 O O . ASP A 1 82 ? 14.456 2.077 -20.154 1.00 93.25 82 ASP A O 1
ATOM 648 N N . ILE A 1 83 ? 12.253 1.757 -20.364 1.00 92.19 83 ILE A N 1
ATOM 649 C CA . ILE A 1 83 ? 12.378 0.306 -20.565 1.00 92.19 83 ILE A CA 1
ATOM 650 C C . ILE A 1 83 ? 13.139 0.002 -21.861 1.00 92.19 83 ILE A C 1
ATOM 652 O O . ILE A 1 83 ? 14.042 -0.840 -21.864 1.00 92.19 83 ILE A O 1
ATOM 656 N N . ARG A 1 84 ? 12.808 0.679 -22.967 1.00 92.88 84 ARG A N 1
ATOM 657 C CA . ARG A 1 84 ? 13.436 0.449 -24.280 1.00 92.88 84 ARG A CA 1
ATOM 658 C C . ARG A 1 84 ? 14.898 0.872 -24.330 1.00 92.88 84 ARG A C 1
ATOM 660 O O . ARG A 1 84 ? 15.65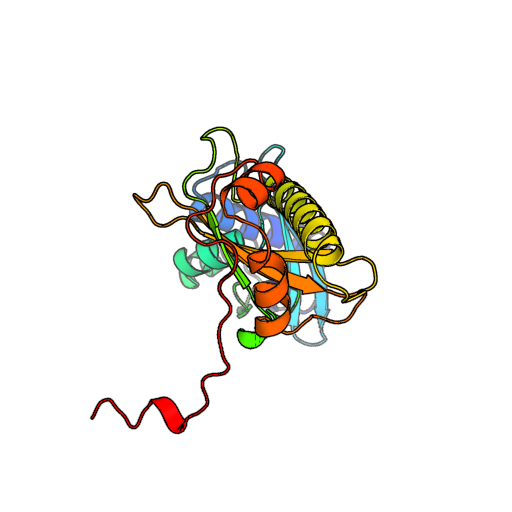5 0.247 -25.070 1.00 92.88 84 ARG A O 1
ATOM 667 N N . GLN A 1 85 ? 15.305 1.854 -23.527 1.00 93.75 85 GLN A N 1
ATOM 668 C CA . GLN A 1 85 ? 16.707 2.255 -23.399 1.00 93.75 85 GLN A CA 1
ATOM 669 C C . GLN A 1 85 ? 17.600 1.083 -22.964 1.00 93.75 85 GLN A C 1
ATOM 671 O O . GLN A 1 85 ? 18.730 0.957 -23.430 1.00 93.75 85 GLN A O 1
ATOM 676 N N . HIS A 1 86 ? 17.078 0.197 -22.114 1.00 91.44 86 HIS A N 1
ATOM 677 C CA . HIS A 1 86 ? 17.795 -0.990 -21.649 1.00 91.44 86 HIS A CA 1
ATOM 678 C C . HIS A 1 86 ? 17.386 -2.269 -22.390 1.00 91.44 86 HIS A C 1
ATOM 680 O O . HIS A 1 86 ? 18.171 -3.211 -22.476 1.00 91.44 86 HIS A O 1
ATOM 686 N N . THR A 1 87 ? 16.172 -2.308 -22.945 1.00 88.56 87 THR A N 1
ATOM 687 C CA . THR A 1 87 ? 15.592 -3.492 -23.584 1.00 88.56 87 THR A CA 1
ATOM 688 C C . THR A 1 87 ? 14.910 -3.149 -24.919 1.00 88.56 87 THR A C 1
ATOM 690 O O . THR A 1 87 ? 13.680 -3.123 -25.010 1.00 88.56 87 THR A O 1
ATOM 693 N N . PRO A 1 88 ? 15.671 -2.952 -26.012 1.00 87.75 88 PRO A N 1
ATOM 694 C CA . PRO A 1 88 ? 15.114 -2.563 -27.316 1.00 87.75 88 PRO A CA 1
ATOM 695 C C . PRO A 1 88 ? 14.255 -3.656 -27.981 1.00 87.75 88 PRO A C 1
ATOM 697 O O . PRO A 1 88 ? 13.578 -3.407 -28.978 1.00 87.75 88 PRO A O 1
ATOM 700 N N . LEU A 1 89 ? 14.269 -4.881 -27.442 1.00 86.00 89 LEU A N 1
ATOM 701 C CA . LEU A 1 89 ? 13.444 -6.000 -27.908 1.00 86.00 89 LEU A CA 1
ATOM 702 C C . LEU A 1 89 ? 11.972 -5.886 -27.486 1.00 86.00 89 LEU A C 1
ATOM 704 O O . LEU A 1 89 ? 11.143 -6.622 -28.028 1.00 86.00 89 LEU A O 1
ATOM 708 N N . VAL A 1 90 ? 11.639 -4.987 -26.551 1.00 87.62 90 VAL A N 1
ATOM 709 C CA . VAL A 1 90 ? 10.254 -4.727 -26.135 1.00 87.62 90 VAL A CA 1
ATOM 710 C C . VAL A 1 90 ? 9.500 -4.054 -27.278 1.00 87.62 90 VAL A C 1
ATOM 712 O O . VAL A 1 90 ? 9.739 -2.892 -27.624 1.00 87.62 90 VAL A O 1
ATOM 715 N N . LYS A 1 91 ? 8.569 -4.803 -27.870 1.00 86.06 91 LYS A N 1
ATOM 716 C CA . LYS A 1 91 ? 7.696 -4.338 -28.946 1.00 86.06 91 LYS A CA 1
ATOM 717 C C . LYS A 1 91 ? 6.601 -3.443 -28.379 1.00 86.06 91 LYS A C 1
ATOM 719 O O . LYS A 1 91 ? 6.464 -2.315 -28.846 1.00 86.06 91 LYS A O 1
ATOM 724 N N . ALA A 1 92 ? 5.900 -3.906 -27.348 1.00 84.56 92 ALA A N 1
ATOM 725 C CA . ALA A 1 92 ? 4.805 -3.182 -26.713 1.00 84.56 92 ALA A CA 1
ATOM 726 C C . ALA A 1 92 ? 4.748 -3.454 -25.204 1.00 84.56 92 ALA A C 1
ATOM 728 O O . ALA A 1 92 ? 5.214 -4.490 -24.730 1.00 84.56 92 ALA A O 1
ATOM 729 N N . VAL A 1 93 ? 4.155 -2.519 -24.464 1.00 85.19 93 VAL A N 1
ATOM 730 C CA . VAL A 1 93 ? 3.747 -2.695 -23.066 1.00 85.19 93 VAL A CA 1
ATOM 731 C C . VAL A 1 93 ? 2.228 -2.846 -23.076 1.00 85.19 93 VAL A C 1
ATOM 733 O O . VAL A 1 93 ? 1.526 -1.955 -23.542 1.00 85.19 93 VAL A O 1
ATOM 736 N N . LEU A 1 94 ? 1.744 -3.998 -22.621 1.00 86.25 94 LEU A N 1
ATOM 737 C CA . LEU A 1 94 ? 0.325 -4.361 -22.589 1.00 86.25 94 LEU A CA 1
ATOM 738 C C . LEU A 1 94 ? -0.337 -3.911 -21.285 1.00 86.25 94 LEU A C 1
ATOM 740 O O . LEU A 1 94 ? -1.471 -3.453 -21.292 1.00 86.25 94 LEU A O 1
ATOM 744 N N . VAL A 1 95 ? 0.392 -4.029 -20.173 1.00 89.62 95 VAL A N 1
ATOM 745 C CA . VAL A 1 95 ? -0.016 -3.535 -18.852 1.00 89.62 95 VAL A CA 1
ATOM 746 C C . VAL A 1 95 ? 1.173 -2.786 -18.282 1.00 89.62 95 VAL A C 1
ATOM 748 O O . VAL A 1 95 ? 2.197 -3.406 -18.010 1.00 89.62 95 VAL A O 1
ATOM 751 N N . ALA A 1 96 ? 1.058 -1.466 -18.145 1.00 88.50 96 ALA A N 1
ATOM 752 C CA . ALA A 1 96 ? 2.143 -0.621 -17.649 1.00 88.50 96 ALA A CA 1
ATOM 753 C C . ALA A 1 96 ? 2.419 -0.862 -16.163 1.00 88.50 96 ALA A C 1
ATOM 755 O O . ALA A 1 96 ? 3.565 -1.060 -15.763 1.00 88.50 96 ALA A O 1
ATOM 756 N N . VAL A 1 97 ? 1.355 -0.866 -15.364 1.00 93.19 97 VAL A N 1
ATOM 757 C CA . VAL A 1 97 ? 1.407 -1.105 -13.930 1.00 93.19 97 VAL A CA 1
ATOM 758 C C . VAL A 1 97 ? 0.024 -1.523 -13.433 1.00 93.19 97 VAL A C 1
ATOM 760 O O . VAL A 1 97 ? -0.984 -0.938 -13.812 1.00 93.19 97 VAL A O 1
ATOM 763 N N . GLU A 1 98 ? -0.022 -2.546 -12.588 1.00 91.62 98 GLU A N 1
ATOM 764 C CA . GLU A 1 98 ? -1.242 -3.023 -11.923 1.00 91.62 98 GLU A CA 1
ATOM 765 C C . GLU A 1 98 ? -0.851 -3.797 -10.650 1.00 91.62 98 GLU A C 1
ATOM 767 O O . GLU A 1 98 ? 0.243 -4.374 -10.621 1.00 91.62 98 GLU A O 1
ATOM 772 N N . PRO A 1 99 ? -1.647 -3.833 -9.570 1.00 90.31 99 PRO A N 1
ATOM 773 C CA . PRO A 1 99 ? -1.373 -4.726 -8.443 1.00 90.31 99 PRO A CA 1
ATOM 774 C C . PRO A 1 99 ? -1.359 -6.211 -8.860 1.00 90.31 99 PRO A C 1
ATOM 776 O O . PRO A 1 99 ? -1.948 -6.606 -9.859 1.00 90.31 99 PRO A O 1
ATOM 779 N N . TRP A 1 100 ? -0.636 -7.050 -8.106 1.00 86.25 100 TRP A N 1
ATOM 780 C CA . TRP A 1 100 ? -0.610 -8.504 -8.351 1.00 86.25 100 TRP A CA 1
ATOM 781 C C . TRP A 1 100 ? -1.933 -9.176 -7.972 1.00 86.25 100 TRP A C 1
ATOM 783 O O . TRP A 1 100 ? -2.378 -10.098 -8.648 1.00 86.25 100 TRP A O 1
ATOM 793 N N . MET A 1 101 ? -2.540 -8.721 -6.874 1.00 84.88 101 MET A N 1
ATOM 794 C CA . MET A 1 101 ? -3.848 -9.186 -6.427 1.00 84.88 101 MET A CA 1
ATOM 795 C C . MET A 1 101 ? -4.926 -8.191 -6.858 1.00 84.88 101 MET A C 1
ATOM 797 O O . MET A 1 101 ? -4.670 -6.983 -6.839 1.00 84.88 101 MET A O 1
ATOM 801 N N . PRO A 1 102 ? -6.123 -8.672 -7.228 1.00 86.94 102 PRO A N 1
ATOM 802 C CA . PRO A 1 102 ? -7.232 -7.791 -7.546 1.00 86.94 102 PRO A CA 1
ATOM 803 C C . PRO A 1 102 ? -7.628 -6.988 -6.309 1.00 86.94 102 PRO A C 1
ATOM 805 O O . PRO A 1 102 ? -7.685 -7.516 -5.198 1.00 86.94 102 PRO A O 1
ATOM 808 N N . VAL A 1 103 ? -7.936 -5.711 -6.519 1.00 88.50 103 VAL A N 1
ATOM 809 C CA . VAL A 1 103 ? -8.446 -4.844 -5.458 1.00 88.50 103 VAL A CA 1
ATOM 810 C C . VAL A 1 103 ? -9.859 -5.317 -5.081 1.00 88.50 103 VAL A C 1
ATOM 812 O O . VAL A 1 103 ? -10.708 -5.426 -5.972 1.00 88.50 103 VAL A O 1
ATOM 815 N N . PRO A 1 104 ? -10.146 -5.603 -3.796 1.00 92.25 104 PRO A N 1
ATOM 816 C CA . PRO A 1 104 ? -11.477 -6.019 -3.362 1.00 92.25 104 PRO A CA 1
ATOM 817 C C . PRO A 1 104 ? -12.555 -4.999 -3.741 1.00 92.25 104 PRO A C 1
ATOM 819 O O . PRO A 1 104 ? -12.289 -3.801 -3.827 1.00 92.25 104 PRO A O 1
ATOM 822 N N . GLY A 1 105 ? -13.796 -5.452 -3.935 1.00 92.38 105 GLY A N 1
ATOM 823 C CA . GLY A 1 105 ? -14.910 -4.557 -4.253 1.00 92.38 105 GLY A CA 1
ATOM 824 C C . GLY A 1 105 ? -15.089 -3.460 -3.197 1.00 92.38 105 GLY A C 1
ATOM 825 O O . GLY A 1 105 ? -14.915 -3.708 -2.009 1.00 92.38 105 GLY A O 1
ATOM 826 N N . ILE A 1 106 ? -15.478 -2.253 -3.620 1.00 91.69 106 ILE A N 1
ATOM 827 C CA . ILE A 1 106 ? -15.548 -1.064 -2.745 1.00 91.69 106 ILE A CA 1
ATOM 828 C C . ILE A 1 106 ? -16.435 -1.261 -1.498 1.00 91.69 106 ILE A C 1
ATOM 830 O O . ILE A 1 106 ? -16.161 -0.701 -0.446 1.00 91.69 106 ILE A O 1
ATOM 834 N N . HIS A 1 107 ? -17.445 -2.128 -1.594 1.00 93.56 107 HIS A N 1
ATOM 835 C CA . HIS A 1 107 ? -18.358 -2.490 -0.505 1.00 93.56 107 HIS A CA 1
ATOM 836 C C . HIS A 1 107 ? -17.758 -3.397 0.571 1.00 93.56 107 HIS A C 1
ATOM 838 O O . HIS A 1 107 ? -18.375 -3.618 1.610 1.00 93.56 107 HIS A O 1
ATOM 844 N N . LEU A 1 108 ? -16.567 -3.934 0.325 1.00 95.69 108 LEU A N 1
ATOM 845 C CA . LEU A 1 108 ? -15.775 -4.695 1.287 1.00 95.69 108 LEU A CA 1
ATOM 846 C C . LEU A 1 108 ? -14.703 -3.827 1.955 1.00 95.69 108 LEU A C 1
ATOM 848 O O . LEU A 1 108 ? -14.066 -4.262 2.909 1.00 95.69 108 LEU A O 1
ATOM 852 N N . GLN A 1 109 ? -14.465 -2.622 1.431 1.00 96.00 109 GLN A N 1
ATOM 853 C CA . GLN A 1 109 ? -13.394 -1.753 1.893 1.00 96.00 109 GLN A CA 1
ATOM 854 C C . GLN A 1 109 ? -13.870 -0.789 2.974 1.00 96.00 109 GLN A C 1
ATOM 856 O O . GLN A 1 109 ? -15.008 -0.313 2.972 1.00 96.00 109 GLN A O 1
ATOM 861 N N . LEU A 1 110 ? -12.936 -0.469 3.859 1.00 98.00 110 LEU A N 1
ATOM 862 C CA . LEU A 1 110 ? -13.044 0.548 4.884 1.00 98.00 110 LEU A CA 1
ATOM 863 C C . LEU A 1 110 ? -12.066 1.681 4.609 1.00 98.00 110 LEU A C 1
ATOM 865 O O . LEU A 1 110 ? -10.960 1.450 4.118 1.00 98.00 110 LEU A O 1
ATOM 869 N N . LYS A 1 111 ? -12.466 2.890 4.992 1.00 98.00 111 LYS A N 1
ATOM 870 C CA . LYS A 1 111 ? -11.620 4.075 5.028 1.00 98.00 111 LYS A CA 1
ATOM 871 C C . LYS A 1 111 ? -11.481 4.572 6.461 1.00 98.00 111 LYS A C 1
ATOM 873 O O . LYS A 1 111 ? -12.460 4.961 7.095 1.00 98.00 111 LYS A O 1
ATOM 878 N N . THR A 1 112 ? -10.246 4.625 6.937 1.00 98.44 112 THR A N 1
ATOM 879 C CA . THR A 1 112 ? -9.861 5.365 8.145 1.00 98.44 112 THR A CA 1
ATOM 880 C C . THR A 1 112 ? -9.095 6.605 7.704 1.00 98.44 112 THR A C 1
ATOM 882 O O . THR A 1 112 ? -8.242 6.525 6.819 1.00 98.44 112 THR A O 1
ATOM 885 N N . VAL A 1 113 ? -9.373 7.757 8.312 1.00 98.19 113 VAL A N 1
ATOM 886 C CA . VAL A 1 113 ? -8.590 8.978 8.077 1.00 98.19 113 VAL A CA 1
ATOM 887 C C . VAL A 1 113 ? -7.862 9.325 9.356 1.00 98.19 113 VAL A C 1
ATOM 889 O O . VAL A 1 113 ? -8.492 9.645 10.357 1.00 98.19 113 VAL A O 1
ATOM 892 N N . LEU A 1 114 ? -6.537 9.274 9.322 1.00 98.06 114 LEU A N 1
ATOM 893 C CA . LEU A 1 114 ? -5.669 9.694 10.412 1.00 98.06 114 LEU A CA 1
ATOM 894 C C . LEU A 1 114 ? -5.477 11.207 10.326 1.00 98.06 114 LEU A C 1
ATOM 896 O O . LEU A 1 114 ? -5.194 11.735 9.250 1.00 98.06 114 LEU A O 1
ATOM 900 N N . ARG A 1 115 ? -5.621 11.916 11.447 1.00 96.38 115 ARG A N 1
ATOM 901 C CA . ARG A 1 115 ? -5.488 13.380 11.504 1.00 96.38 115 ARG A CA 1
ATOM 902 C C . ARG A 1 115 ? -4.093 13.832 11.106 1.00 96.38 115 ARG A C 1
ATOM 904 O O . ARG A 1 115 ? -3.957 14.774 10.331 1.00 96.38 115 ARG A O 1
ATOM 911 N N . PHE A 1 116 ? -3.093 13.163 11.666 1.00 94.00 116 PHE A N 1
ATOM 912 C CA . PHE A 1 116 ? -1.691 13.356 11.351 1.00 94.00 116 PHE A CA 1
ATOM 913 C C . PHE A 1 116 ? -0.931 12.053 11.593 1.00 94.00 116 PHE A C 1
ATOM 915 O O . PHE A 1 116 ? -1.314 11.239 12.436 1.00 94.00 116 PHE A O 1
ATOM 922 N N . VAL A 1 117 ? 0.163 11.892 10.862 1.00 94.38 117 VAL A N 1
ATOM 923 C CA . VAL A 1 117 ? 1.171 10.852 11.063 1.00 94.38 117 VAL A CA 1
ATOM 924 C C . VAL A 1 117 ? 2.507 11.558 11.300 1.00 94.38 117 VAL A C 1
ATOM 926 O O . VAL A 1 117 ? 2.725 12.654 10.778 1.00 94.38 117 VAL A O 1
ATOM 929 N N . GLY A 1 118 ? 3.369 10.993 12.147 1.00 89.69 118 GLY A N 1
ATOM 930 C CA . GLY A 1 118 ? 4.642 11.621 12.493 1.00 89.69 118 GLY A CA 1
ATOM 931 C C . GLY A 1 118 ? 5.543 11.797 11.261 1.00 89.69 118 GLY A C 1
ATOM 932 O O . GLY A 1 118 ? 5.543 10.937 10.385 1.00 89.69 118 GLY A O 1
ATOM 933 N N . PRO A 1 119 ? 6.361 12.862 11.183 1.00 86.50 119 PRO A N 1
ATOM 934 C CA . PRO A 1 119 ? 7.220 13.121 10.020 1.00 86.50 1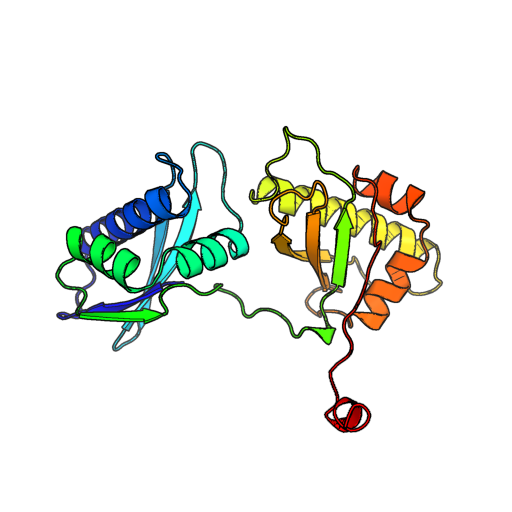19 PRO A CA 1
ATOM 935 C C . PRO A 1 119 ? 8.320 12.064 9.826 1.00 86.50 119 PRO A C 1
ATOM 937 O O . PRO A 1 119 ? 8.928 11.983 8.763 1.00 86.50 119 PRO A O 1
ATOM 940 N N . THR A 1 120 ? 8.597 11.266 10.858 1.00 89.94 120 THR A N 1
ATOM 941 C CA . THR A 1 120 ? 9.545 10.147 10.820 1.00 89.94 120 THR A CA 1
ATOM 942 C C . THR A 1 120 ? 8.950 8.880 10.210 1.00 89.94 120 THR A C 1
ATOM 944 O O . THR A 1 120 ? 9.699 7.978 9.840 1.00 89.94 120 THR A O 1
ATOM 947 N N . ASP A 1 121 ? 7.623 8.791 10.116 1.00 93.50 121 ASP A N 1
ATOM 948 C CA . ASP A 1 121 ? 6.933 7.611 9.616 1.00 93.50 121 ASP A CA 1
ATOM 949 C C . ASP A 1 121 ? 6.763 7.708 8.100 1.00 93.50 121 ASP A C 1
ATOM 951 O O . ASP A 1 121 ? 6.097 8.595 7.567 1.00 93.50 121 ASP A O 1
ATOM 955 N N . ASN A 1 122 ? 7.343 6.751 7.379 1.00 94.50 122 ASN A N 1
ATOM 956 C CA . ASN A 1 122 ? 7.151 6.657 5.940 1.00 94.50 122 ASN A CA 1
ATOM 957 C C . ASN A 1 122 ? 5.850 5.905 5.631 1.00 94.50 122 ASN A C 1
ATOM 959 O O . ASN A 1 122 ? 5.850 4.672 5.544 1.00 94.50 122 ASN A O 1
ATOM 963 N N . ILE A 1 123 ? 4.766 6.655 5.421 1.00 95.75 123 ILE A N 1
ATOM 964 C CA . ILE A 1 123 ? 3.424 6.122 5.131 1.00 95.75 123 ILE A CA 1
ATOM 965 C C . ILE A 1 123 ? 3.353 5.251 3.871 1.00 95.75 123 ILE A C 1
ATOM 967 O O . ILE A 1 123 ? 2.444 4.438 3.727 1.00 95.75 123 ILE A O 1
ATOM 971 N N . TYR A 1 124 ? 4.332 5.385 2.976 1.00 95.00 124 TYR A N 1
ATOM 972 C CA . TYR A 1 124 ? 4.408 4.619 1.739 1.00 95.00 124 TYR A CA 1
ATOM 973 C C . TYR A 1 124 ? 5.272 3.361 1.849 1.00 95.00 124 TYR A C 1
ATOM 975 O O . TYR A 1 124 ? 5.522 2.689 0.847 1.00 95.00 124 TYR A O 1
ATOM 983 N N . SER A 1 125 ? 5.757 3.036 3.048 1.00 96.94 125 SER A N 1
ATOM 984 C CA . SER A 1 125 ? 6.545 1.833 3.294 1.00 96.94 125 SER A CA 1
ATOM 985 C C . SER A 1 125 ? 5.677 0.637 3.686 1.00 96.94 125 SER A C 1
ATOM 987 O O . SER A 1 125 ? 4.698 0.766 4.422 1.00 96.94 125 SER A O 1
ATOM 989 N N . CYS A 1 126 ? 6.086 -0.563 3.270 1.00 96.31 126 CYS A N 1
ATOM 990 C CA . CYS A 1 126 ? 5.465 -1.807 3.727 1.00 96.31 126 CYS A CA 1
ATOM 991 C C . CYS A 1 126 ? 5.558 -1.966 5.249 1.00 96.31 126 CYS A C 1
ATOM 993 O O . CYS A 1 126 ? 4.626 -2.481 5.851 1.00 96.31 126 CYS A O 1
ATOM 995 N N . SER A 1 127 ? 6.647 -1.494 5.869 1.00 96.62 127 SER A N 1
ATOM 996 C CA . SER A 1 127 ? 6.822 -1.534 7.328 1.00 96.62 127 SER A CA 1
ATOM 997 C C . SER A 1 127 ? 5.719 -0.750 8.046 1.00 96.62 127 SER A C 1
ATOM 999 O O . SER A 1 127 ? 5.055 -1.287 8.930 1.00 96.62 127 SER A O 1
ATOM 1001 N N . PHE A 1 128 ? 5.458 0.488 7.608 1.00 97.00 128 PHE A N 1
ATOM 1002 C CA . PHE A 1 128 ? 4.372 1.305 8.149 1.00 97.00 128 PHE A CA 1
ATOM 1003 C C . PHE A 1 128 ? 3.019 0.603 8.012 1.00 97.00 128 PHE A C 1
ATOM 1005 O O . PHE A 1 128 ? 2.288 0.474 8.992 1.00 97.00 128 PHE A O 1
ATOM 1012 N N . VAL A 1 129 ? 2.713 0.091 6.816 1.00 97.12 129 VAL A N 1
ATOM 1013 C CA . VAL A 1 129 ? 1.455 -0.613 6.552 1.00 97.12 129 VAL A CA 1
ATOM 1014 C C . VAL A 1 129 ? 1.308 -1.878 7.404 1.00 97.12 129 VAL A C 1
ATOM 1016 O O . VAL A 1 129 ? 0.247 -2.101 7.976 1.00 97.12 129 VAL A O 1
ATOM 1019 N N . GLN A 1 130 ? 2.354 -2.685 7.560 1.00 97.50 130 GLN A N 1
ATOM 1020 C CA . GLN A 1 130 ? 2.309 -3.893 8.391 1.00 97.50 130 GLN A CA 1
ATOM 1021 C C . GLN A 1 130 ? 2.071 -3.568 9.870 1.00 97.50 130 GLN A C 1
ATOM 1023 O O . GLN A 1 130 ? 1.258 -4.221 10.525 1.00 97.50 130 GLN A O 1
ATOM 1028 N N . ILE A 1 131 ? 2.741 -2.536 10.390 1.00 97.81 131 ILE A N 1
ATOM 1029 C CA . ILE A 1 131 ? 2.547 -2.069 11.767 1.00 97.81 131 ILE A CA 1
ATOM 1030 C C . ILE A 1 131 ? 1.120 -1.550 11.955 1.00 97.81 131 ILE A C 1
ATOM 1032 O O . ILE A 1 131 ? 0.456 -1.916 12.925 1.00 97.81 131 ILE A O 1
ATOM 1036 N N . LEU A 1 132 ? 0.631 -0.723 11.029 1.00 98.44 132 LEU A N 1
ATOM 1037 C CA . LEU A 1 132 ? -0.709 -0.153 11.116 1.00 98.44 132 LEU A CA 1
ATOM 1038 C C . LEU A 1 132 ? -1.798 -1.227 11.004 1.00 98.44 132 LEU A C 1
ATOM 1040 O O . LEU A 1 132 ? -2.751 -1.193 11.776 1.00 98.44 132 LEU A O 1
ATOM 1044 N N . ALA A 1 133 ? -1.638 -2.206 10.111 1.00 98.38 133 ALA A N 1
ATOM 1045 C CA . ALA A 1 133 ? -2.547 -3.344 9.996 1.00 98.38 133 ALA A CA 1
ATOM 1046 C C . ALA A 1 133 ? -2.620 -4.126 11.314 1.00 98.38 133 ALA A C 1
ATOM 1048 O O . ALA A 1 133 ? -3.709 -4.340 11.835 1.00 98.38 133 ALA A O 1
ATOM 1049 N N . LYS A 1 134 ? -1.471 -4.451 11.923 1.00 98.38 134 LYS A N 1
ATOM 1050 C CA . LYS A 1 134 ? -1.420 -5.143 13.221 1.00 98.38 134 LYS A CA 1
ATOM 1051 C C . LYS A 1 134 ? -2.106 -4.351 14.339 1.00 98.38 134 LYS A C 1
ATOM 1053 O O . LYS A 1 134 ? -2.731 -4.940 15.217 1.00 98.38 134 LYS A O 1
ATOM 1058 N N . ARG A 1 135 ? -1.996 -3.023 14.320 1.00 98.38 135 ARG A N 1
ATOM 1059 C CA . ARG A 1 135 ? -2.682 -2.139 15.274 1.00 98.38 135 ARG A CA 1
ATOM 1060 C C . ARG A 1 135 ? -4.191 -2.086 15.041 1.00 98.38 135 ARG A C 1
ATOM 1062 O O . ARG A 1 135 ? -4.939 -2.118 16.012 1.00 98.38 135 ARG A O 1
ATOM 1069 N N . LEU A 1 136 ? -4.631 -2.047 13.782 1.00 98.44 136 LEU A N 1
ATOM 1070 C CA . LEU A 1 136 ? -6.047 -2.161 13.428 1.00 98.44 136 LEU A CA 1
ATOM 1071 C C . LEU A 1 136 ? -6.615 -3.508 13.887 1.00 98.44 136 LEU A C 1
ATOM 1073 O O . LEU A 1 136 ? -7.682 -3.517 14.482 1.00 98.44 136 LEU A O 1
ATOM 1077 N N . GLU A 1 137 ? -5.898 -4.618 13.690 1.00 97.75 137 GLU A N 1
ATOM 1078 C CA . GLU A 1 137 ? -6.305 -5.938 14.201 1.00 97.75 137 GLU A CA 1
ATOM 1079 C C . GLU A 1 137 ? -6.561 -5.911 15.710 1.00 97.75 137 GLU A C 1
ATOM 1081 O O . GLU A 1 137 ? -7.610 -6.356 16.153 1.00 97.75 137 GLU A O 1
ATOM 1086 N N . ASN A 1 138 ? -5.654 -5.318 16.490 1.00 97.00 138 ASN A N 1
ATOM 1087 C CA . ASN A 1 138 ? -5.838 -5.210 17.939 1.00 97.00 138 ASN A CA 1
ATOM 1088 C C . ASN A 1 138 ? -7.065 -4.351 18.308 1.00 97.00 138 ASN A C 1
ATOM 1090 O O . ASN A 1 138 ? -7.752 -4.646 19.279 1.00 97.00 138 ASN A O 1
ATOM 1094 N N . ALA A 1 139 ? -7.352 -3.299 17.534 1.00 97.00 139 ALA A N 1
ATOM 1095 C CA . ALA A 1 139 ? -8.559 -2.498 17.726 1.00 97.00 139 ALA A CA 1
ATOM 1096 C C . ALA A 1 139 ? -9.833 -3.282 17.363 1.00 97.00 139 ALA A C 1
ATOM 1098 O O . ALA A 1 139 ? -10.860 -3.118 18.012 1.00 97.00 139 ALA A O 1
ATOM 1099 N N . PHE A 1 140 ? -9.781 -4.151 16.351 1.00 96.25 140 PHE A N 1
ATOM 1100 C CA . PHE A 1 140 ? -10.884 -5.053 16.020 1.00 96.25 140 PHE A CA 1
ATOM 1101 C C . PHE A 1 140 ? -11.101 -6.131 17.082 1.00 96.25 140 PHE A C 1
ATOM 1103 O O . PHE A 1 140 ? -12.249 -6.465 17.356 1.00 96.25 140 PHE A O 1
ATOM 1110 N N . ASP A 1 141 ? -10.036 -6.649 17.691 1.00 94.12 141 ASP A N 1
ATOM 1111 C CA . ASP A 1 141 ? -10.139 -7.583 18.815 1.00 94.12 141 ASP A CA 1
ATOM 1112 C C . ASP A 1 141 ? -10.857 -6.915 20.007 1.00 94.12 141 ASP A C 1
ATOM 1114 O O . ASP A 1 141 ? -11.849 -7.446 20.495 1.00 94.12 141 ASP A O 1
ATOM 1118 N N . GLU A 1 142 ? -10.472 -5.687 20.379 1.00 93.94 142 GLU A N 1
ATOM 1119 C CA . GLU A 1 142 ? -11.172 -4.908 21.420 1.00 93.94 142 GLU A CA 1
ATOM 1120 C C . GLU A 1 142 ? -12.632 -4.591 21.044 1.00 93.94 142 GLU A C 1
ATOM 1122 O O . GLU A 1 142 ? -13.524 -4.595 21.892 1.00 93.94 142 GLU A O 1
ATOM 1127 N N . ALA A 1 143 ? -12.901 -4.284 19.772 1.00 93.94 143 ALA A N 1
ATOM 1128 C CA . ALA A 1 143 ? -14.258 -4.028 19.303 1.00 93.94 143 ALA A CA 1
ATOM 1129 C C . ALA A 1 143 ? -15.150 -5.265 19.442 1.00 93.94 143 ALA A C 1
ATOM 1131 O O . ALA A 1 143 ? -16.296 -5.132 19.869 1.00 93.94 143 ALA A O 1
ATOM 1132 N N . GLN A 1 144 ? -14.619 -6.449 19.117 1.00 91.00 144 GLN A N 1
ATOM 1133 C CA . GLN A 1 144 ? -15.321 -7.717 19.289 1.00 91.00 144 GLN A CA 1
ATOM 1134 C C . GLN A 1 144 ? -15.622 -8.001 20.755 1.00 91.00 144 GLN A C 1
ATOM 1136 O O . GLN A 1 144 ? -16.740 -8.384 21.047 1.00 91.00 144 GLN A O 1
ATOM 1141 N N . ASP A 1 145 ? -14.710 -7.728 21.688 1.00 88.81 145 ASP A N 1
ATOM 1142 C CA . ASP A 1 145 ? -14.977 -7.947 23.119 1.00 88.81 145 ASP A CA 1
ATOM 1143 C C . ASP A 1 145 ? -16.152 -7.100 23.655 1.00 88.81 145 ASP A C 1
ATOM 1145 O O . ASP A 1 145 ? -16.772 -7.446 24.666 1.00 88.81 145 ASP A O 1
ATOM 1149 N N . LYS A 1 146 ? -16.506 -6.003 22.969 1.00 86.50 146 LYS A N 1
ATOM 1150 C CA . LYS A 1 146 ? -17.654 -5.148 23.320 1.00 86.50 146 LYS A CA 1
ATOM 1151 C C . LYS A 1 146 ? -18.978 -5.568 22.697 1.00 86.50 146 LYS A C 1
ATOM 1153 O O . LYS A 1 146 ? -20.024 -5.108 23.158 1.00 86.50 146 LYS A O 1
ATOM 1158 N N . VAL A 1 147 ? -18.963 -6.417 21.675 1.00 81.12 147 VAL A N 1
ATOM 1159 C CA . VAL A 1 147 ? -20.176 -6.970 21.065 1.00 81.12 147 VAL A CA 1
ATOM 1160 C C . VAL A 1 147 ? -20.252 -8.464 21.348 1.00 81.12 147 VAL A C 1
ATOM 1162 O O . VAL A 1 147 ? -19.260 -9.170 21.339 1.00 81.12 147 VAL A O 1
ATOM 1165 N N . LEU A 1 148 ? -21.443 -9.018 21.560 1.00 65.56 148 LEU A N 1
ATOM 1166 C CA . LEU A 1 148 ? -21.600 -10.478 21.683 1.00 65.56 148 LEU A CA 1
ATOM 1167 C C . LEU A 1 148 ? -21.466 -11.194 20.315 1.00 65.56 148 LEU A C 1
ATOM 1169 O O . LEU A 1 148 ? -22.083 -12.234 20.095 1.00 65.56 148 LEU A O 1
ATOM 1173 N N . GLU A 1 149 ? -20.704 -10.623 19.377 1.00 67.12 149 GLU A N 1
ATOM 1174 C CA . GLU A 1 149 ? -20.368 -11.219 18.087 1.00 67.12 149 GLU A CA 1
ATOM 1175 C C . GLU A 1 149 ? -18.981 -11.851 18.176 1.00 67.12 149 GLU A C 1
ATOM 1177 O O . GLU A 1 149 ? -17.992 -11.178 18.452 1.00 67.12 149 GLU A O 1
ATOM 1182 N N . THR A 1 150 ? -18.896 -13.154 17.922 1.00 69.62 150 THR A N 1
ATOM 1183 C CA . THR A 1 150 ? -17.628 -13.886 17.963 1.00 69.62 150 THR A CA 1
ATOM 1184 C C . THR A 1 150 ? -17.219 -14.253 16.543 1.00 69.62 150 THR A C 1
ATOM 1186 O O . THR A 1 150 ? -17.686 -15.256 15.998 1.00 69.62 150 THR A O 1
ATOM 1189 N N . TYR A 1 151 ? -16.351 -13.452 15.924 1.00 77.81 151 TYR A N 1
ATOM 1190 C CA . TYR A 1 151 ? -15.602 -13.925 14.762 1.00 77.81 151 TYR A CA 1
ATOM 1191 C C . TYR A 1 151 ? -14.394 -14.736 15.249 1.00 77.81 151 TYR A C 1
ATOM 1193 O O . TYR A 1 151 ? -14.005 -14.680 16.418 1.00 77.81 151 TYR A O 1
ATOM 1201 N N . ASN A 1 152 ? -13.775 -15.511 14.352 1.00 80.62 152 ASN A N 1
ATOM 1202 C CA . ASN A 1 152 ? -12.417 -15.970 14.637 1.00 80.62 152 ASN A CA 1
ATOM 1203 C C . ASN A 1 152 ? -11.474 -14.758 14.586 1.00 80.62 152 ASN A C 1
ATOM 1205 O O . ASN A 1 152 ? -11.887 -13.632 14.310 1.00 80.62 152 ASN A O 1
ATOM 1209 N N . ARG A 1 153 ? -10.177 -14.993 14.789 1.00 88.00 153 ARG A N 1
ATOM 1210 C CA . ARG A 1 153 ? -9.153 -13.951 14.684 1.00 88.00 153 ARG A CA 1
ATOM 1211 C C . ARG A 1 153 ? -9.292 -13.147 13.383 1.00 88.00 153 ARG A C 1
ATOM 1213 O O . ARG A 1 153 ? -9.042 -13.677 12.295 1.00 88.00 153 ARG A O 1
ATOM 1220 N N . LEU A 1 154 ? -9.659 -11.873 13.522 1.00 94.94 154 LEU A N 1
ATOM 1221 C CA . LEU A 1 154 ? -9.763 -10.941 12.410 1.00 94.94 154 LEU A CA 1
ATOM 1222 C C . LEU A 1 154 ? -8.361 -10.520 11.963 1.00 94.94 154 LEU A C 1
ATOM 1224 O O . LEU A 1 154 ? -7.454 -10.333 12.774 1.00 94.94 154 LEU A O 1
ATOM 1228 N N . THR A 1 155 ? -8.174 -10.391 10.655 1.00 97.12 155 THR A N 1
ATOM 1229 C CA . THR A 1 155 ? -6.932 -9.883 10.058 1.00 97.12 155 THR A CA 1
ATOM 1230 C C . THR A 1 155 ? -7.234 -8.686 9.176 1.00 97.12 155 THR A C 1
ATOM 1232 O O . THR A 1 155 ? -8.330 -8.574 8.618 1.00 97.12 155 THR A O 1
ATOM 1235 N N . VAL A 1 156 ? -6.274 -7.772 9.063 1.00 97.88 156 VAL A N 1
ATOM 1236 C CA . VAL A 1 156 ? -6.447 -6.525 8.313 1.00 97.88 156 VAL A CA 1
ATOM 1237 C C . VAL A 1 156 ? -5.467 -6.479 7.152 1.00 97.88 156 VAL A C 1
ATOM 1239 O O . VAL A 1 156 ? -4.263 -6.644 7.328 1.00 97.88 156 VAL A O 1
ATOM 1242 N N . GLU A 1 157 ? -5.978 -6.203 5.954 1.00 96.25 157 GLU A N 1
ATOM 1243 C CA . GLU A 1 157 ? -5.157 -6.007 4.761 1.00 96.25 157 GLU A CA 1
ATOM 1244 C C . GLU A 1 157 ? -5.353 -4.592 4.215 1.00 96.25 157 GLU A C 1
ATOM 1246 O O . GLU A 1 157 ? -6.373 -4.275 3.596 1.00 96.25 157 GLU A O 1
ATOM 1251 N N . ILE A 1 158 ? -4.353 -3.738 4.430 1.00 97.25 158 ILE A N 1
ATOM 1252 C CA . ILE A 1 158 ? -4.331 -2.378 3.887 1.00 97.25 158 ILE A CA 1
ATOM 1253 C C . ILE A 1 158 ? -4.054 -2.434 2.384 1.00 97.25 158 ILE A C 1
ATOM 1255 O O . ILE A 1 158 ? -3.031 -2.948 1.937 1.00 97.25 158 ILE A O 1
ATOM 1259 N N . GLN A 1 159 ? -4.978 -1.861 1.620 1.00 95.12 159 GLN A N 1
ATOM 1260 C CA . GLN A 1 159 ? -4.953 -1.784 0.163 1.00 95.12 159 GLN A CA 1
ATOM 1261 C C . GLN A 1 159 ? -4.191 -0.543 -0.311 1.00 95.12 159 GLN A C 1
ATOM 1263 O O . GLN A 1 159 ? -3.364 -0.607 -1.226 1.00 95.12 159 GLN A O 1
ATOM 1268 N N . SER A 1 160 ? -4.431 0.605 0.326 1.00 95.31 160 SER A N 1
ATOM 1269 C CA . SER A 1 160 ? -3.740 1.844 -0.019 1.00 95.31 160 SER A CA 1
ATOM 1270 C C . SER A 1 160 ? -3.620 2.815 1.142 1.00 95.31 160 SER A C 1
ATOM 1272 O O . SER A 1 160 ? -4.398 2.796 2.096 1.00 95.31 160 SER A O 1
ATOM 1274 N N . VAL A 1 161 ? -2.604 3.669 1.033 1.00 96.69 161 VAL A N 1
ATOM 1275 C CA . VAL A 1 161 ? -2.371 4.802 1.921 1.00 96.69 161 VAL A CA 1
ATOM 1276 C C . VAL A 1 161 ? -2.113 6.020 1.049 1.00 96.69 161 VAL A C 1
ATOM 1278 O O . VAL A 1 161 ? -1.219 5.997 0.205 1.00 96.69 161 VAL A O 1
ATOM 1281 N N . THR A 1 162 ? -2.902 7.071 1.239 1.00 95.12 162 THR A N 1
ATOM 1282 C CA . THR A 1 162 ? -2.827 8.293 0.433 1.00 95.12 162 THR A CA 1
ATOM 1283 C C . THR A 1 162 ? -2.824 9.519 1.329 1.00 95.12 162 THR A C 1
ATOM 1285 O O . THR A 1 162 ? -3.625 9.616 2.262 1.00 95.12 162 THR A O 1
ATOM 1288 N N . GLN A 1 163 ? -1.970 10.484 1.008 1.00 94.38 163 GLN A N 1
ATOM 1289 C CA . GLN A 1 163 ? -1.942 11.797 1.641 1.00 94.38 163 GLN A CA 1
ATOM 1290 C C . GLN A 1 163 ? -2.089 12.859 0.556 1.00 94.38 163 GLN A C 1
ATOM 1292 O O . GLN A 1 163 ? -1.300 12.910 -0.387 1.00 94.38 163 GLN A O 1
ATOM 1297 N N . GLU A 1 164 ? -3.121 13.690 0.672 1.00 88.94 164 GLU A N 1
ATOM 1298 C CA . GLU A 1 164 ? -3.336 14.787 -0.270 1.00 88.94 164 GLU A CA 1
ATOM 1299 C C . GLU A 1 164 ? -2.252 15.855 -0.108 1.00 88.94 164 GLU A C 1
ATOM 1301 O O . GLU A 1 164 ? -1.817 16.168 1.003 1.00 88.94 164 GLU A O 1
ATOM 1306 N N . SER A 1 165 ? -1.815 16.443 -1.223 1.00 86.62 165 SER A N 1
ATOM 1307 C CA . SER A 1 165 ? -0.808 17.504 -1.202 1.00 86.62 165 SER A CA 1
ATOM 1308 C C . SER A 1 165 ? -1.287 18.695 -0.367 1.00 86.62 165 SER A C 1
ATOM 1310 O O . SER A 1 165 ? -2.350 19.253 -0.619 1.00 86.62 165 SER A O 1
ATOM 1312 N N . GLY A 1 166 ? -0.490 19.090 0.629 1.00 85.62 166 GLY A N 1
ATOM 1313 C CA . GLY A 1 166 ? -0.834 20.173 1.558 1.00 85.62 166 GLY A CA 1
ATOM 1314 C C . GLY A 1 166 ? -1.721 19.754 2.737 1.00 85.62 166 GLY A C 1
ATOM 1315 O O . GLY A 1 166 ? -1.970 20.579 3.614 1.00 85.62 166 GLY A O 1
ATOM 1316 N N . SER A 1 167 ? -2.156 18.492 2.808 1.00 91.44 167 SER A N 1
ATOM 1317 C CA . SER A 1 167 ? -2.900 17.948 3.946 1.00 91.44 167 SER A CA 1
ATOM 1318 C C . SER A 1 167 ? -1.980 17.195 4.906 1.00 91.44 167 SER A C 1
ATOM 1320 O O . SER A 1 167 ? -1.144 16.392 4.496 1.00 91.44 167 SER A O 1
ATOM 1322 N N . ALA A 1 168 ? -2.163 17.410 6.211 1.00 92.62 168 ALA A N 1
ATOM 1323 C CA . ALA A 1 168 ? -1.514 16.592 7.238 1.00 92.62 168 ALA A CA 1
ATOM 1324 C C . ALA A 1 168 ? -2.182 15.213 7.391 1.00 92.62 168 ALA A C 1
ATOM 1326 O O . ALA A 1 168 ? -1.587 14.296 7.956 1.00 92.62 168 ALA A O 1
ATOM 1327 N N . SER A 1 169 ? -3.412 15.061 6.892 1.00 96.06 169 SER A N 1
ATOM 1328 C CA . SER A 1 169 ? -4.223 13.869 7.103 1.00 96.06 169 SER A CA 1
ATOM 1329 C C . SER A 1 169 ? -3.904 12.761 6.110 1.00 96.06 169 SER A C 1
ATOM 1331 O O . SER A 1 169 ? -3.649 13.001 4.931 1.00 96.06 169 SER A O 1
ATOM 1333 N N . VAL A 1 170 ? -3.956 11.526 6.599 1.00 97.44 170 VAL A N 1
ATOM 1334 C CA . VAL A 1 170 ? -3.606 10.324 5.840 1.00 97.44 170 VAL A CA 1
ATOM 1335 C C . VAL A 1 170 ? -4.836 9.434 5.748 1.00 97.44 170 VAL A C 1
ATOM 1337 O O . VAL A 1 170 ? -5.388 9.024 6.767 1.00 97.44 170 VAL A O 1
ATOM 1340 N N . SER A 1 171 ? -5.276 9.142 4.528 1.00 97.56 171 SER A N 1
ATOM 1341 C CA . SER A 1 171 ? -6.360 8.193 4.271 1.00 97.56 171 SER A CA 1
ATOM 1342 C C . SER A 1 171 ? -5.794 6.791 4.098 1.00 97.56 171 SER A C 1
ATOM 1344 O O . SER A 1 171 ? -4.840 6.591 3.347 1.00 97.56 171 SER A O 1
ATOM 1346 N N . VAL A 1 172 ? -6.400 5.824 4.778 1.00 98.12 172 VAL A N 1
ATOM 1347 C CA . VAL A 1 172 ? -6.008 4.415 4.765 1.00 98.12 172 VAL A CA 1
ATOM 1348 C C . VAL A 1 172 ? -7.208 3.599 4.310 1.00 98.12 172 VAL A C 1
ATOM 1350 O O . VAL A 1 172 ? -8.246 3.609 4.973 1.00 98.12 172 VAL A O 1
ATOM 1353 N N . MET A 1 173 ? -7.059 2.906 3.184 1.00 97.50 173 MET A N 1
ATOM 1354 C CA . MET A 1 173 ? -8.055 1.981 2.648 1.00 97.50 173 MET A CA 1
ATOM 1355 C C . MET A 1 173 ? -7.641 0.556 2.986 1.00 97.50 173 MET A C 1
ATOM 1357 O O . MET A 1 173 ? -6.504 0.164 2.719 1.00 97.50 173 MET A O 1
ATOM 1361 N N . TYR A 1 174 ? -8.542 -0.236 3.552 1.00 98.00 174 TYR A N 1
ATOM 1362 C CA . TYR A 1 174 ? -8.244 -1.606 3.969 1.00 98.00 174 TYR A CA 1
ATOM 1363 C C . TYR A 1 174 ? -9.476 -2.497 3.919 1.00 98.00 174 TYR A C 1
ATOM 1365 O O . TYR A 1 174 ? -10.605 -2.024 3.816 1.00 98.00 174 TYR A O 1
ATOM 1373 N N . VAL A 1 175 ? -9.247 -3.801 3.997 1.00 97.38 175 VAL A N 1
ATOM 1374 C CA . VAL A 1 175 ? -10.295 -4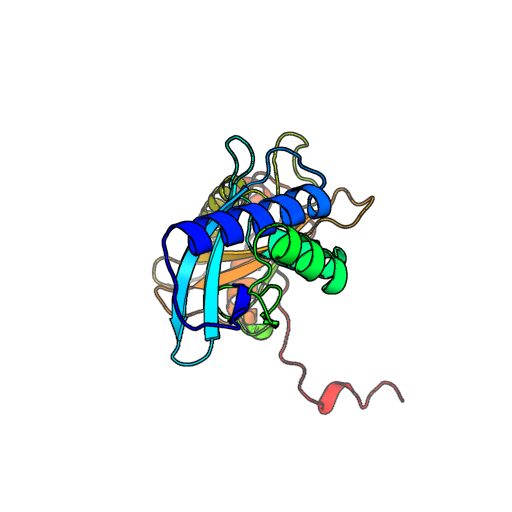.801 4.195 1.00 97.38 175 VAL A CA 1
ATOM 1375 C C . VAL A 1 175 ? -10.043 -5.569 5.483 1.00 97.38 175 VAL A C 1
ATOM 1377 O O . VAL A 1 175 ? -8.901 -5.679 5.937 1.00 97.38 175 VAL A O 1
ATOM 1380 N N . VAL A 1 176 ? -11.112 -6.116 6.052 1.00 97.38 176 VAL A N 1
ATOM 1381 C CA . VAL A 1 176 ? -11.050 -6.991 7.225 1.00 97.38 176 VAL A CA 1
ATOM 1382 C C . VAL A 1 176 ? -11.421 -8.394 6.787 1.00 97.38 176 VAL A C 1
ATOM 1384 O O . VAL A 1 176 ? -12.389 -8.583 6.049 1.00 97.38 176 VAL A O 1
ATOM 1387 N N . LYS A 1 177 ? -10.654 -9.383 7.227 1.00 96.06 177 LYS A N 1
ATOM 1388 C CA . LYS A 1 177 ? -10.899 -10.789 6.926 1.00 96.06 177 LYS A CA 1
ATOM 1389 C C . LYS A 1 177 ? -11.153 -11.570 8.198 1.00 96.06 177 LYS A C 1
ATOM 1391 O O . LYS A 1 177 ? -10.447 -11.397 9.187 1.00 96.06 177 LYS A O 1
ATOM 1396 N N . ASN A 1 178 ? -12.112 -12.479 8.128 1.00 94.62 178 ASN A N 1
ATOM 1397 C CA . ASN A 1 178 ? -12.244 -13.578 9.068 1.00 94.62 178 ASN A CA 1
ATOM 1398 C C . ASN A 1 178 ? -11.657 -14.818 8.387 1.00 94.62 178 ASN A C 1
ATOM 1400 O O . ASN A 1 178 ? -12.275 -15.370 7.474 1.00 94.62 178 ASN A O 1
ATOM 1404 N N . GLN A 1 179 ?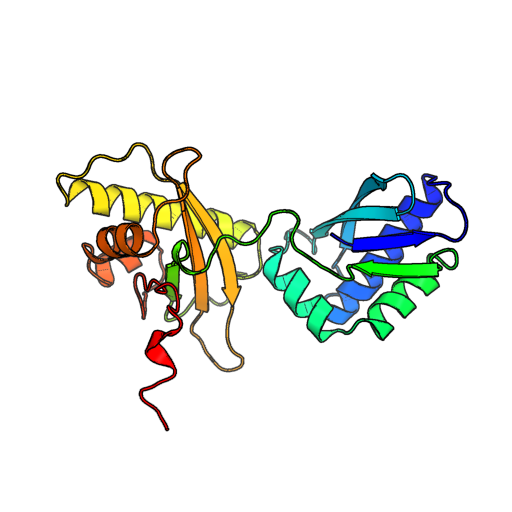 -10.443 -15.209 8.787 1.00 90.25 179 GLN A N 1
ATOM 1405 C CA . GLN A 1 179 ? -9.644 -16.214 8.074 1.00 90.25 179 GLN A CA 1
ATOM 1406 C C . GLN A 1 179 ? -9.428 -15.806 6.600 1.00 90.25 179 GLN A C 1
ATOM 1408 O O . GLN A 1 179 ? -8.838 -14.757 6.346 1.00 90.25 179 GLN A O 1
ATOM 1413 N N . ASP A 1 180 ? -9.926 -16.588 5.638 1.00 88.25 180 ASP A N 1
ATOM 1414 C CA . ASP A 1 180 ? -9.775 -16.324 4.200 1.00 88.25 180 ASP A CA 1
ATOM 1415 C C . ASP A 1 180 ? -10.944 -15.525 3.593 1.00 88.25 180 ASP A C 1
ATOM 1417 O O . ASP A 1 180 ? -10.913 -15.164 2.415 1.00 88.25 180 ASP A O 1
ATOM 1421 N N . VAL A 1 181 ? -11.983 -15.224 4.380 1.00 92.62 181 VAL A N 1
ATOM 1422 C CA . VAL A 1 181 ? -13.194 -14.544 3.901 1.00 92.62 181 VAL A CA 1
ATOM 1423 C C . VAL A 1 181 ? -13.132 -13.059 4.230 1.00 92.62 181 VAL A C 1
ATOM 1425 O O . VAL A 1 181 ? -13.048 -12.672 5.395 1.00 92.62 181 VAL A O 1
ATOM 1428 N N . ILE A 1 182 ? -13.221 -12.219 3.197 1.00 95.06 182 ILE A N 1
ATOM 1429 C CA . ILE A 1 182 ? -13.333 -10.767 3.363 1.00 95.06 182 ILE A CA 1
ATOM 1430 C C . ILE A 1 182 ? -14.731 -10.431 3.894 1.00 95.06 182 ILE A C 1
ATOM 1432 O O . ILE A 1 182 ? -15.740 -10.818 3.302 1.00 95.06 182 ILE A O 1
ATOM 1436 N N . LEU A 1 183 ? -14.783 -9.703 5.006 1.00 94.50 183 LEU A N 1
ATOM 1437 C CA . LEU A 1 183 ? -16.021 -9.242 5.617 1.00 94.50 183 LEU A CA 1
ATOM 1438 C C . LEU A 1 183 ? -16.615 -8.053 4.853 1.00 94.50 183 LEU A C 1
ATOM 1440 O O . LEU A 1 183 ? -15.924 -7.296 4.173 1.00 94.50 183 LEU A O 1
ATOM 1444 N N . ASN A 1 184 ? -17.930 -7.886 4.981 1.00 94.50 184 ASN A N 1
ATOM 1445 C CA . ASN A 1 184 ? -18.631 -6.744 4.410 1.00 94.50 184 ASN A CA 1
ATOM 1446 C C . ASN A 1 184 ? -18.210 -5.448 5.125 1.00 94.50 184 ASN A C 1
ATOM 1448 O O . ASN A 1 184 ? -18.180 -5.408 6.355 1.00 94.50 184 ASN A O 1
ATOM 1452 N N . GLY A 1 185 ? -17.964 -4.373 4.371 1.00 95.06 185 GLY A N 1
ATOM 1453 C CA . GLY A 1 185 ? -17.567 -3.080 4.924 1.00 95.06 185 GLY A CA 1
ATOM 1454 C C . GLY A 1 185 ? -18.583 -2.514 5.920 1.00 95.06 185 GLY A C 1
ATOM 1455 O O . GLY A 1 185 ? -18.191 -1.910 6.914 1.00 95.06 185 GLY A O 1
ATOM 1456 N N . THR A 1 186 ? -19.885 -2.750 5.741 1.00 94.00 186 THR A N 1
ATOM 1457 C CA . THR A 1 186 ? -20.903 -2.336 6.722 1.00 94.00 186 THR A CA 1
ATOM 1458 C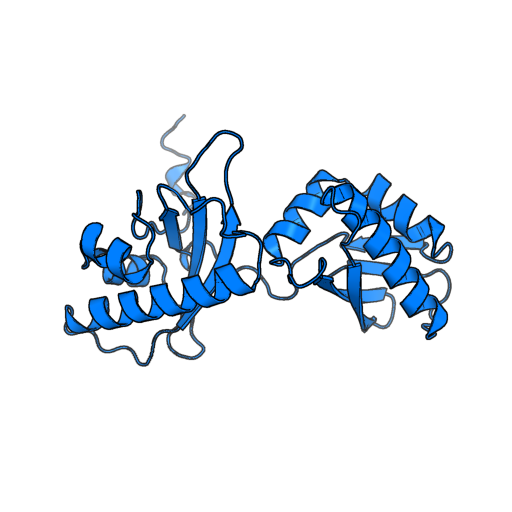 C . THR A 1 186 ? -20.732 -3.068 8.056 1.00 94.00 186 THR A C 1
ATOM 1460 O O . THR A 1 186 ? -20.783 -2.432 9.104 1.00 94.00 186 THR A O 1
ATOM 1463 N N . VAL A 1 187 ? -20.462 -4.377 8.027 1.00 93.31 187 VAL A N 1
ATOM 1464 C CA . VAL A 1 187 ? -20.219 -5.178 9.241 1.00 93.31 187 VAL A CA 1
ATOM 1465 C C . VAL A 1 187 ? -18.924 -4.726 9.910 1.00 93.31 187 VAL A C 1
ATOM 1467 O O . VAL A 1 187 ? -18.912 -4.379 11.086 1.00 93.31 187 VAL A O 1
ATOM 1470 N N . SER A 1 188 ? -17.836 -4.646 9.144 1.00 95.38 188 SER A N 1
ATOM 1471 C CA . SER A 1 188 ? -16.526 -4.272 9.672 1.00 95.38 188 SER A CA 1
ATOM 1472 C C . SER A 1 188 ? -16.492 -2.840 10.217 1.00 95.38 188 SER A C 1
ATOM 1474 O O . SER A 1 188 ? -15.937 -2.609 11.287 1.00 95.38 188 SER A O 1
ATOM 1476 N N . SER A 1 189 ? -17.116 -1.871 9.542 1.00 96.44 189 SER A N 1
ATOM 1477 C CA . SER A 1 189 ? -17.235 -0.511 10.090 1.00 96.44 189 SER A CA 1
ATOM 1478 C C . SER A 1 189 ? -18.131 -0.479 11.325 1.00 96.44 189 SER A C 1
ATOM 1480 O O . SER A 1 189 ? -17.805 0.220 12.279 1.00 96.44 189 SER A O 1
ATOM 1482 N N . GLY A 1 190 ? -19.224 -1.247 11.341 1.00 94.56 190 GLY A N 1
ATOM 1483 C CA . GLY A 1 190 ? -20.114 -1.371 12.495 1.00 94.56 190 GLY A CA 1
ATOM 1484 C C . GLY A 1 190 ? -19.396 -1.858 13.753 1.00 94.56 190 GLY A C 1
ATOM 1485 O O . GLY A 1 190 ? -19.650 -1.318 14.827 1.00 94.56 190 GLY A O 1
ATOM 1486 N N . LEU A 1 191 ? -18.463 -2.808 13.607 1.00 94.88 191 LEU A N 1
ATOM 1487 C CA . LEU A 1 191 ? -17.599 -3.283 14.691 1.00 94.88 191 LEU A CA 1
ATOM 1488 C C . LEU A 1 191 ? -16.654 -2.184 15.184 1.00 94.88 191 LEU A C 1
ATOM 1490 O O . LEU A 1 191 ? -16.709 -1.808 16.352 1.00 94.88 191 LEU A O 1
ATOM 1494 N N . LEU A 1 192 ? -15.807 -1.626 14.311 1.00 96.25 192 LEU A N 1
ATOM 1495 C CA . LEU A 1 192 ? -14.774 -0.684 14.765 1.00 96.25 192 LEU A CA 1
ATOM 1496 C C . LEU A 1 192 ? -15.369 0.614 15.336 1.00 96.25 192 LEU A C 1
ATOM 1498 O O . LEU A 1 192 ? -14.800 1.198 16.255 1.00 96.25 192 LEU A O 1
ATOM 1502 N N . ASN A 1 193 ? -16.542 1.033 14.848 1.00 96.06 193 ASN A N 1
ATOM 1503 C CA . ASN A 1 193 ? -17.268 2.197 15.363 1.00 96.06 193 ASN A CA 1
ATOM 1504 C C . ASN A 1 193 ? -17.958 1.959 16.726 1.00 96.06 193 ASN A C 1
ATOM 1506 O O . ASN A 1 193 ? -18.517 2.905 17.275 1.00 96.06 193 ASN A O 1
ATOM 1510 N N . GLN A 1 194 ? -17.904 0.750 17.308 1.00 94.62 194 GLN A N 1
ATOM 1511 C CA . GLN A 1 194 ? -18.254 0.543 18.727 1.00 94.62 194 GLN A CA 1
ATOM 1512 C C . GLN A 1 194 ? -17.218 1.163 19.674 1.00 94.62 194 GLN A C 1
ATOM 1514 O O . GLN A 1 194 ? -17.488 1.390 20.856 1.00 94.62 194 GLN A O 1
ATOM 1519 N N . LEU A 1 195 ? -16.007 1.418 19.174 1.00 95.88 195 LEU A N 1
ATOM 1520 C CA . LEU A 1 195 ? -14.947 2.076 19.921 1.00 95.88 195 LEU A CA 1
ATOM 1521 C C . LEU A 1 195 ? -15.008 3.589 19.716 1.00 95.88 195 LEU A C 1
ATOM 1523 O O . LEU A 1 195 ? -15.358 4.082 18.646 1.00 95.88 195 LEU A O 1
ATOM 1527 N N . THR A 1 196 ? -14.623 4.343 20.746 1.00 96.88 196 THR A N 1
ATOM 1528 C CA . THR A 1 196 ? -14.496 5.798 20.620 1.00 96.88 196 THR A CA 1
ATOM 1529 C C . THR A 1 196 ? -13.253 6.163 19.809 1.00 96.88 196 THR A C 1
ATOM 1531 O O . THR A 1 196 ? -12.302 5.381 19.709 1.00 96.88 196 THR A O 1
ATOM 1534 N N . ALA A 1 197 ? -13.224 7.377 19.255 1.00 97.19 197 ALA A N 1
ATOM 1535 C CA . ALA A 1 197 ? -12.081 7.860 18.484 1.00 97.19 197 ALA A CA 1
ATOM 1536 C C . ALA A 1 197 ? -10.785 7.883 19.314 1.00 97.19 197 ALA A C 1
ATOM 1538 O O . ALA A 1 197 ? -9.710 7.615 18.780 1.00 97.19 197 ALA A O 1
ATOM 1539 N N . GLU A 1 198 ? -10.881 8.162 20.617 1.00 97.19 198 GLU A N 1
ATOM 1540 C CA . GLU A 1 198 ? -9.752 8.142 21.548 1.00 97.19 198 GLU A CA 1
ATOM 1541 C C . GLU A 1 198 ? -9.189 6.731 21.708 1.00 97.19 198 GLU A C 1
ATOM 1543 O O . GLU A 1 198 ? -7.976 6.547 21.632 1.00 97.19 198 GLU A O 1
ATOM 1548 N N . LEU A 1 199 ? -10.058 5.731 21.885 1.00 97.38 199 LEU A N 1
ATOM 1549 C CA . LEU A 1 199 ? -9.634 4.345 22.058 1.00 97.38 199 LEU A CA 1
ATOM 1550 C C . LEU A 1 199 ? -9.053 3.774 20.759 1.00 97.38 199 LEU A C 1
ATOM 1552 O O . LEU A 1 199 ? -7.998 3.147 20.781 1.00 97.38 199 LEU A O 1
ATOM 1556 N N . VAL A 1 200 ? -9.666 4.064 19.609 1.00 98.06 200 VAL A N 1
ATOM 1557 C CA . VAL A 1 200 ? -9.091 3.702 18.304 1.00 98.06 200 VAL A CA 1
ATOM 1558 C C . VAL A 1 200 ? -7.736 4.383 18.117 1.00 98.06 200 VAL A C 1
ATOM 1560 O O . VAL A 1 200 ? -6.759 3.726 17.769 1.00 98.06 200 VAL A O 1
ATOM 1563 N N . GLY A 1 201 ? -7.634 5.681 18.413 1.00 97.62 201 GLY A N 1
ATOM 1564 C CA . GLY A 1 201 ? -6.370 6.411 18.341 1.00 97.62 201 GLY A CA 1
ATOM 1565 C C . GLY A 1 201 ? -5.288 5.837 19.256 1.00 97.62 201 GLY A C 1
ATOM 1566 O O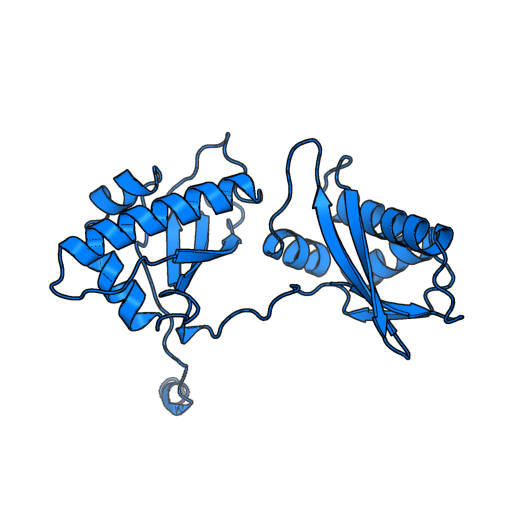 . GLY A 1 201 ? -4.122 5.785 18.858 1.00 97.62 201 GLY A O 1
ATOM 1567 N N . TYR A 1 202 ? -5.671 5.342 20.435 1.00 97.94 202 TYR A N 1
ATOM 1568 C CA . TYR A 1 202 ? -4.784 4.631 21.353 1.00 97.94 202 TYR A CA 1
ATOM 1569 C C . TYR A 1 202 ? -4.227 3.337 20.750 1.00 97.94 202 TYR A C 1
ATOM 1571 O O . TYR A 1 202 ? -3.040 3.077 20.908 1.00 97.94 202 TYR A O 1
ATOM 1579 N N . PHE A 1 203 ? -5.016 2.549 20.014 1.00 98.12 203 PHE A N 1
ATOM 1580 C CA . PHE A 1 203 ? -4.491 1.355 19.336 1.00 98.12 203 PHE A CA 1
ATOM 1581 C C . PHE A 1 203 ? -3.627 1.702 18.124 1.00 98.12 203 PHE A C 1
ATOM 1583 O O . PHE A 1 203 ? -2.577 1.093 17.917 1.00 98.12 203 PHE A O 1
ATOM 1590 N N . LEU A 1 204 ? -4.043 2.686 17.320 1.00 97.88 204 LEU A N 1
ATOM 1591 C CA . LEU A 1 204 ? -3.345 3.055 16.084 1.00 97.88 204 LEU A CA 1
ATOM 1592 C C . LEU A 1 204 ? -2.047 3.836 16.328 1.00 97.88 204 LEU A C 1
ATOM 1594 O O . LEU A 1 204 ? -1.172 3.845 15.460 1.00 97.88 204 LEU A O 1
ATOM 1598 N N . PHE A 1 205 ? -1.909 4.461 17.498 1.00 97.12 205 PHE A N 1
ATOM 1599 C CA . PHE A 1 205 ? -0.927 5.510 17.821 1.00 97.12 205 PHE A CA 1
ATOM 1600 C C . PHE A 1 205 ? -1.033 6.738 16.907 1.00 97.12 205 PHE A C 1
ATOM 1602 O O . PHE A 1 205 ? -0.103 7.536 16.809 1.00 97.12 205 PHE A O 1
ATOM 1609 N N . TYR A 1 206 ? -2.186 6.908 16.263 1.00 97.12 206 TYR A N 1
ATOM 1610 C CA . TYR A 1 206 ? -2.508 8.051 15.425 1.00 97.12 206 TYR A CA 1
ATOM 1611 C C . TYR A 1 206 ? -3.958 8.447 15.691 1.00 97.12 206 TYR A C 1
ATOM 1613 O O . TYR A 1 206 ? -4.837 7.589 15.604 1.00 97.12 206 TYR A O 1
ATOM 1621 N N . PRO A 1 207 ? -4.248 9.720 15.997 1.00 96.75 207 PRO A N 1
ATOM 1622 C CA . PRO A 1 207 ? -5.618 10.146 16.246 1.00 96.75 207 PRO A CA 1
ATOM 1623 C C . PRO A 1 207 ? -6.435 10.107 14.944 1.00 96.75 207 PRO A C 1
ATOM 1625 O O . PRO A 1 207 ? -6.059 10.787 13.982 1.00 96.75 207 PRO A O 1
ATOM 1628 N N . PRO A 1 208 ? -7.553 9.361 14.879 1.00 97.69 208 PRO A N 1
ATOM 1629 C CA . PRO A 1 208 ? -8.406 9.350 13.699 1.00 97.69 208 PRO A CA 1
ATOM 1630 C C . PRO A 1 208 ? -9.278 10.618 13.623 1.00 97.69 208 PRO A C 1
ATOM 1632 O O . PRO A 1 208 ? -9.765 11.133 14.627 1.00 97.69 208 PRO A O 1
ATOM 1635 N N . LEU A 1 209 ? -9.485 11.126 12.409 1.00 97.06 209 LEU A N 1
ATOM 1636 C CA . LEU A 1 209 ? -10.591 12.019 12.041 1.00 97.06 209 LEU A CA 1
ATOM 1637 C C . LEU A 1 209 ? -11.841 11.221 11.666 1.00 97.06 209 LEU A C 1
ATOM 1639 O O . LEU A 1 209 ? -12.950 11.630 11.988 1.00 97.06 209 LEU A O 1
ATOM 1643 N N . ILE A 1 210 ? -11.647 10.087 10.993 1.00 97.44 210 ILE A N 1
ATOM 1644 C CA . ILE A 1 210 ? -12.693 9.129 10.629 1.00 97.44 210 ILE A CA 1
ATOM 1645 C C . ILE A 1 210 ? -12.210 7.761 11.103 1.00 97.44 210 ILE A C 1
ATOM 1647 O O . ILE A 1 210 ? -11.122 7.341 10.705 1.00 97.44 210 ILE A O 1
ATOM 1651 N N . ILE A 1 211 ? -12.998 7.093 11.953 1.00 97.94 211 ILE A N 1
ATOM 1652 C CA . ILE A 1 211 ? -12.669 5.774 12.517 1.00 97.94 211 ILE A CA 1
ATOM 1653 C C . ILE A 1 211 ? -12.742 4.709 11.426 1.00 97.94 211 ILE A C 1
ATOM 1655 O O . ILE A 1 211 ? -11.713 4.163 11.049 1.00 97.94 211 ILE A O 1
ATOM 1659 N N . ALA A 1 212 ? -13.935 4.440 10.897 1.00 97.31 212 ALA A N 1
ATOM 1660 C CA . ALA A 1 212 ? -14.144 3.515 9.791 1.00 97.31 212 ALA A CA 1
ATOM 1661 C C . ALA A 1 212 ? -15.394 3.914 9.006 1.00 97.31 212 ALA A C 1
ATOM 1663 O O . ALA A 1 212 ? -16.522 3.706 9.454 1.00 97.31 212 ALA A O 1
ATOM 1664 N N . GLU A 1 213 ? -15.189 4.469 7.820 1.00 96.31 213 GLU A N 1
ATOM 1665 C CA . GLU A 1 213 ? -16.235 4.676 6.825 1.00 96.31 213 GLU A CA 1
ATOM 1666 C C . GLU A 1 213 ? -16.267 3.476 5.872 1.00 96.31 213 GLU A C 1
ATOM 1668 O O . GLU A 1 213 ? -15.220 2.974 5.466 1.00 96.31 213 GLU A O 1
ATOM 1673 N N . HIS A 1 214 ? -17.462 3.011 5.513 1.00 93.00 214 HIS A N 1
ATOM 1674 C CA . HIS A 1 214 ? -17.655 2.006 4.470 1.00 93.00 214 HIS A CA 1
ATOM 1675 C C . HIS A 1 214 ? -18.357 2.633 3.268 1.00 93.00 214 HIS A C 1
ATOM 1677 O O . HIS A 1 214 ? -19.021 3.663 3.382 1.00 93.00 214 HIS A O 1
ATOM 1683 N N . PHE A 1 215 ? -18.266 1.977 2.117 1.00 87.31 215 PHE A N 1
ATOM 1684 C CA . PHE A 1 215 ? -18.866 2.474 0.885 1.00 87.31 215 PHE A CA 1
ATOM 1685 C C . PHE A 1 215 ? -19.979 1.534 0.422 1.00 87.31 215 PHE A C 1
ATOM 1687 O O . PHE A 1 215 ? -19.696 0.391 0.067 1.00 87.31 215 PHE A O 1
ATOM 1694 N N . PRO A 1 216 ? -21.247 1.964 0.380 1.00 75.38 216 PRO A N 1
ATOM 1695 C CA . PRO A 1 216 ? -22.309 1.105 -0.119 1.00 75.38 216 PRO A CA 1
ATOM 1696 C C . PRO A 1 216 ? -22.111 0.808 -1.613 1.00 75.38 216 PRO A C 1
ATOM 1698 O O . PRO A 1 216 ? -21.583 1.630 -2.371 1.00 75.38 216 PRO A O 1
ATOM 1701 N N . LEU A 1 217 ? -22.581 -0.361 -2.064 1.00 70.75 217 LEU A N 1
ATOM 1702 C CA . LEU A 1 217 ? -22.758 -0.620 -3.493 1.00 70.75 217 LEU A CA 1
ATOM 1703 C C . LEU A 1 217 ? -23.635 0.500 -4.062 1.00 70.75 217 LEU A C 1
ATOM 1705 O O . LEU A 1 217 ? -24.773 0.676 -3.629 1.00 70.75 217 LEU A O 1
ATOM 1709 N N . LYS A 1 218 ? -23.123 1.254 -5.041 1.00 57.94 218 LYS A N 1
ATOM 1710 C CA . LYS A 1 218 ? -23.956 2.183 -5.808 1.00 57.94 218 LYS A CA 1
ATOM 1711 C C . LYS A 1 218 ? -24.942 1.356 -6.630 1.00 57.94 218 LYS A C 1
ATOM 1713 O O . LYS A 1 218 ? -24.653 0.983 -7.763 1.00 57.94 218 LYS A O 1
ATOM 1718 N N . THR A 1 219 ? -26.105 1.050 -6.067 1.00 44.75 219 THR A N 1
ATOM 1719 C CA . THR A 1 219 ? -27.250 0.619 -6.864 1.00 44.75 219 THR A CA 1
ATOM 1720 C C . THR A 1 219 ? -27.620 1.773 -7.786 1.00 44.75 219 THR A C 1
ATOM 1722 O O . THR A 1 219 ? -27.702 2.922 -7.351 1.00 44.75 219 THR A O 1
ATOM 1725 N N . THR A 1 220 ? -27.857 1.481 -9.059 1.00 44.84 220 THR A N 1
ATOM 1726 C CA . THR A 1 220 ? -28.231 2.422 -10.129 1.00 44.84 220 THR A CA 1
ATOM 1727 C C . THR A 1 220 ? -29.453 3.309 -9.829 1.00 44.84 220 THR A C 1
ATOM 1729 O O . THR A 1 220 ? -29.753 4.201 -10.614 1.00 44.84 220 THR A O 1
ATOM 1732 N N . ALA A 1 221 ? -30.118 3.144 -8.682 1.00 46.22 221 ALA A N 1
ATOM 1733 C CA . ALA A 1 221 ? -31.225 3.974 -8.218 1.00 46.22 221 ALA A CA 1
ATOM 1734 C C . ALA A 1 221 ? -30.822 5.394 -7.759 1.00 46.22 221 ALA A C 1
ATOM 1736 O O . ALA A 1 221 ? -31.638 6.307 -7.834 1.00 46.22 221 ALA A O 1
ATOM 1737 N N . THR A 1 222 ? -29.577 5.643 -7.334 1.00 39.34 222 THR A N 1
ATOM 1738 C CA . THR A 1 222 ? -29.204 6.964 -6.769 1.00 39.34 222 THR A CA 1
ATOM 1739 C C . THR A 1 222 ? -28.825 8.012 -7.826 1.00 39.34 222 THR A C 1
ATOM 1741 O O . THR A 1 222 ? -28.537 9.155 -7.487 1.00 39.34 222 THR A O 1
ATOM 1744 N N . ARG A 1 223 ? -28.848 7.674 -9.126 1.00 38.69 223 ARG A N 1
ATOM 1745 C CA . ARG A 1 223 ? -28.623 8.652 -10.212 1.00 38.69 223 ARG A CA 1
ATOM 1746 C C . ARG A 1 223 ? -29.908 9.366 -10.661 1.00 38.69 223 ARG A C 1
ATOM 1748 O O . ARG A 1 223 ? -29.841 10.213 -11.541 1.00 38.69 223 ARG A O 1
ATOM 1755 N N . MET A 1 224 ? -31.059 9.051 -10.060 1.00 34.88 224 MET A N 1
ATOM 1756 C CA . MET A 1 224 ? -32.365 9.602 -10.447 1.00 34.88 224 MET A CA 1
ATOM 1757 C C . MET A 1 224 ? -32.920 10.657 -9.472 1.00 34.88 224 MET A C 1
ATOM 1759 O O . MET A 1 224 ? -34.107 10.953 -9.506 1.00 34.88 224 MET A O 1
ATOM 1763 N N . MET A 1 225 ? -32.075 11.225 -8.602 1.00 38.75 225 MET A N 1
ATOM 1764 C CA . MET A 1 225 ? -32.470 12.282 -7.652 1.00 38.75 225 MET A CA 1
ATOM 1765 C C . MET A 1 225 ? -31.651 13.577 -7.781 1.00 38.75 225 MET A C 1
ATOM 1767 O O . MET A 1 225 ? -31.659 14.398 -6.873 1.00 38.75 225 MET A O 1
ATOM 1771 N N . LEU A 1 226 ? -30.942 13.754 -8.899 1.00 41.84 226 LEU A N 1
ATOM 1772 C CA . LEU A 1 226 ? -30.235 14.992 -9.255 1.00 41.84 226 LEU A CA 1
ATOM 1773 C C . LEU A 1 226 ? -30.333 15.235 -10.775 1.00 41.84 226 LEU A C 1
ATOM 1775 O O . LEU A 1 226 ? -29.320 15.341 -11.467 1.00 41.84 226 LEU A O 1
ATOM 1779 N N . LEU A 1 227 ? -31.566 15.261 -11.288 1.00 39.91 227 LEU A N 1
ATOM 1780 C CA . LEU A 1 227 ? -31.927 15.956 -12.527 1.00 39.91 227 LEU A CA 1
ATOM 1781 C C . LEU A 1 227 ? -32.892 17.081 -12.166 1.00 39.91 227 LEU A C 1
ATOM 1783 O O . LEU A 1 227 ? -33.844 16.783 -11.411 1.00 39.91 227 LEU A O 1
#

Radius of gyration: 20.48 Å; chains: 1; bounding box: 53×38×54 Å